Protein AF-A0A346LZN2-F1 (afdb_monomer)

Sequence (200 aa):
MYENSIENNNLKVGYEASIGRVIEGVKQINQEANKIQELLDKINDNSLTPIIKELAKQDLDRSIENLKIAQSKVTEVVTETSNQLSSEVSNIIESNIFSFLNDFYINYKDFLTTLTIEQHACLFNFFGYLIIFFAINSVIIIYYGDLLIKYFNLEIKYPKLGKIIQLRRKILNYHLILNFIIIYLIIIIFISINIYIFFN

pLDDT: mean 85.69, std 8.56, range [42.19, 95.38]

Organism: NCBI:txid264141

Solvent-accessible surface area (backbone atoms only — not comparable to full-atom values): 10643 Å² total; per-residue (Å²): 117,69,64,65,56,52,54,53,49,53,50,52,55,52,49,54,51,50,51,52,54,42,54,52,27,53,51,53,34,53,52,34,52,52,50,42,50,56,37,52,57,56,58,67,43,84,88,60,56,72,70,58,41,53,54,41,49,56,54,38,55,52,35,53,52,51,34,54,55,31,49,49,53,34,53,48,55,52,50,52,54,50,51,51,52,53,52,50,53,49,50,55,57,58,58,52,55,53,45,50,52,49,50,49,49,51,54,51,51,53,54,57,71,70,49,52,74,67,52,50,51,51,52,51,52,52,53,53,50,52,51,44,51,52,40,51,52,51,47,49,51,54,54,53,51,54,49,51,42,60,75,67,40,42,49,76,78,35,60,81,54,24,59,55,51,54,54,49,50,57,53,49,53,54,50,46,54,51,40,52,54,50,45,53,52,50,52,54,50,50,53,52,51,54,52,52,61,74,79,104

Nearest PDB structures (foldseek):
  3q84-assembly1_A  TM=6.474E-01  e=1.567E+00  Homo sapiens
  3q84-assembly3_M  TM=3.367E-01  e=6.715E+00  Homo sapiens
  3qe6-assembly1_B  TM=2.917E-01  e=9.394E+00  Mus musculus

Foldseek 3Di:
DVVVVVVVVVLVVLVVVLVVQLVVLVVQLVVLVVLLVVLVVVLPDPVDDPVVNVVSVVVNVVSVVSNVVSVVSNVVSVVVNVVVVVVVVVCCVVPPPVVVVVVVVVVVVVVVVPDDLVRVLVVLVVVLVVLLVVLVVLLVCLVVVVVVCVVVVVCVVPVVVVVVVVVVNVVSVVSNVVSVVSNVVSVVVNVVSVVVVVVD

Mean predicted aligned error: 13.58 Å

Structure (mmCIF, N/CA/C/O backbone):
data_AF-A0A346LZN2-F1
#
_entry.id   AF-A0A346LZN2-F1
#
loop_
_atom_site.group_PDB
_atom_site.id
_atom_site.type_symbol
_atom_site.label_atom_id
_atom_site.label_alt_id
_atom_site.label_comp_id
_atom_site.label_asym_id
_atom_site.label_entity_id
_atom_site.label_seq_id
_atom_site.pdbx_PDB_ins_code
_atom_site.Cartn_x
_atom_site.Cartn_y
_atom_site.Cartn_z
_atom_site.occupancy
_atom_site.B_iso_or_equiv
_atom_site.auth_seq_id
_atom_site.auth_comp_id
_atom_site.auth_asym_id
_atom_site.auth_atom_id
_atom_site.pdbx_PDB_model_num
ATOM 1 N N . MET A 1 1 ? -4.406 -21.637 4.033 1.00 50.59 1 MET A N 1
ATOM 2 C CA . MET A 1 1 ? -5.765 -21.061 3.849 1.00 50.59 1 MET A CA 1
ATOM 3 C C . MET A 1 1 ? -6.791 -21.651 4.824 1.00 50.59 1 MET A C 1
ATOM 5 O O . MET A 1 1 ? -7.543 -20.878 5.396 1.00 50.59 1 MET A O 1
ATOM 9 N N . TYR A 1 2 ? -6.804 -22.972 5.067 1.00 42.19 2 TYR A N 1
ATOM 10 C CA . TYR A 1 2 ? -7.688 -23.599 6.069 1.00 42.19 2 TYR A CA 1
ATOM 11 C C . TYR A 1 2 ? -7.326 -23.254 7.533 1.00 42.19 2 TYR A C 1
ATOM 13 O O . TYR A 1 2 ? -8.234 -22.988 8.314 1.00 42.19 2 TYR A O 1
ATOM 21 N N . GLU A 1 3 ? -6.041 -23.158 7.900 1.00 48.16 3 GLU A N 1
ATOM 22 C CA . GLU A 1 3 ? -5.615 -22.771 9.267 1.00 48.16 3 GLU A CA 1
ATOM 23 C C . GLU A 1 3 ? -6.093 -21.371 9.674 1.00 48.16 3 GLU A C 1
ATOM 25 O O . GLU A 1 3 ? -6.769 -21.240 10.691 1.00 48.16 3 GLU A O 1
ATOM 30 N N . ASN A 1 4 ? -5.908 -20.358 8.817 1.00 55.97 4 ASN A N 1
ATOM 31 C CA . ASN A 1 4 ? -6.407 -18.998 9.075 1.00 55.97 4 ASN A CA 1
ATOM 32 C C . ASN A 1 4 ? -7.935 -18.935 9.267 1.00 55.97 4 ASN A C 1
ATOM 34 O O . ASN A 1 4 ? -8.441 -18.002 9.886 1.00 55.97 4 ASN A O 1
ATOM 38 N N . SER A 1 5 ? -8.698 -19.892 8.725 1.00 57.34 5 SER A N 1
ATOM 39 C CA . SER A 1 5 ? -10.157 -19.938 8.910 1.00 57.34 5 SER A CA 1
ATOM 40 C C . SER A 1 5 ? -10.569 -20.531 10.263 1.00 57.34 5 SER A C 1
ATOM 42 O O . SER A 1 5 ? -11.583 -20.127 10.830 1.00 57.34 5 SER A O 1
ATOM 44 N N . ILE A 1 6 ? -9.770 -21.455 10.801 1.00 59.75 6 ILE A N 1
ATOM 45 C CA . ILE A 1 6 ? -9.990 -22.073 12.114 1.00 59.75 6 ILE A CA 1
ATOM 46 C C . ILE A 1 6 ? -9.572 -21.094 13.217 1.00 59.75 6 ILE A C 1
ATOM 48 O O . ILE A 1 6 ? -10.306 -20.905 14.185 1.00 59.75 6 ILE A O 1
ATOM 52 N N . GLU A 1 7 ? -8.446 -20.409 13.030 1.00 60.97 7 GLU A N 1
ATOM 53 C CA . GLU A 1 7 ? -7.915 -19.425 13.975 1.00 60.97 7 GLU A CA 1
ATOM 54 C C . GLU A 1 7 ? -8.848 -18.209 14.121 1.00 60.97 7 GLU A C 1
ATOM 56 O O . GLU A 1 7 ? -9.205 -17.832 15.236 1.00 60.97 7 GLU A O 1
ATOM 61 N N . ASN A 1 8 ? -9.388 -17.695 13.008 1.00 64.94 8 ASN A N 1
ATOM 62 C CA . ASN A 1 8 ? -10.396 -16.626 13.026 1.00 64.94 8 ASN A CA 1
ATOM 63 C C . ASN A 1 8 ? -11.715 -17.033 13.710 1.00 64.94 8 ASN A C 1
ATOM 65 O O . ASN A 1 8 ? -12.375 -16.198 14.332 1.00 64.94 8 ASN A O 1
ATOM 69 N N . ASN A 1 9 ? -12.120 -18.303 13.608 1.00 70.94 9 ASN A N 1
ATOM 70 C CA . ASN A 1 9 ? -13.328 -18.790 14.276 1.00 70.94 9 ASN A CA 1
ATOM 71 C C . ASN A 1 9 ? -13.137 -18.907 15.792 1.00 70.94 9 ASN A C 1
ATOM 73 O O . ASN A 1 9 ? -14.022 -18.499 16.543 1.00 70.94 9 ASN A O 1
ATOM 77 N N . ASN A 1 10 ? -11.987 -19.402 16.251 1.00 71.25 10 ASN A N 1
ATOM 78 C CA . ASN A 1 10 ? -11.676 -19.477 17.682 1.00 71.25 10 ASN A CA 1
ATOM 79 C C . ASN A 1 10 ? -11.609 -18.084 18.320 1.00 71.25 10 ASN A C 1
ATOM 81 O O . ASN A 1 10 ? -12.134 -17.869 19.412 1.00 71.25 10 ASN A O 1
ATOM 85 N N . LEU A 1 11 ? -11.051 -17.126 17.584 1.00 69.56 11 LEU A N 1
ATOM 86 C CA . LEU A 1 11 ? -11.005 -15.720 17.953 1.00 69.56 11 LEU A CA 1
ATOM 87 C C . LEU A 1 11 ? -12.385 -15.112 18.170 1.00 69.56 11 LEU A C 1
ATOM 89 O O . LEU A 1 11 ? -12.676 -14.522 19.212 1.00 69.56 11 LEU A O 1
ATOM 93 N N . LYS A 1 12 ? -13.271 -15.310 17.195 1.00 78.19 12 LYS A N 1
ATOM 94 C CA . LYS A 1 12 ? -14.650 -14.837 17.271 1.00 78.19 12 LYS A CA 1
ATOM 95 C C . LYS A 1 12 ? -15.378 -15.398 18.497 1.00 78.19 12 LYS A C 1
ATOM 97 O O . LYS A 1 12 ? -16.036 -14.643 19.209 1.00 78.19 12 LYS A O 1
ATOM 102 N N . VAL A 1 13 ? -15.217 -16.694 18.772 1.00 78.38 13 VAL A N 1
ATOM 103 C CA . VAL A 1 13 ? -15.825 -17.358 19.937 1.00 78.38 13 VAL A CA 1
ATOM 104 C C . VAL A 1 13 ? -15.278 -16.790 21.254 1.00 78.38 13 VAL A C 1
ATOM 106 O O . VAL A 1 13 ? -16.052 -16.537 22.179 1.00 78.38 13 VAL A O 1
ATOM 109 N N . GLY A 1 14 ? -13.969 -16.526 21.337 1.00 80.12 14 GLY A N 1
ATOM 110 C CA . GLY A 1 14 ? -13.342 -15.889 22.500 1.00 80.12 14 GLY A CA 1
ATOM 111 C C . GLY A 1 14 ? -13.873 -14.477 22.771 1.00 80.12 14 GLY A C 1
ATOM 112 O O . GLY A 1 14 ? -14.230 -14.156 23.908 1.00 80.12 14 GLY A O 1
ATOM 113 N N . TYR A 1 15 ? -14.018 -13.653 21.727 1.00 80.94 15 TYR A N 1
ATOM 114 C CA . TYR A 1 15 ? -14.592 -12.309 21.857 1.00 80.94 15 TYR A CA 1
ATOM 115 C C . TYR A 1 15 ? -16.050 -12.324 22.289 1.00 80.94 15 TYR A C 1
ATOM 117 O O . TYR A 1 15 ? -16.428 -11.559 23.174 1.00 80.94 15 TYR A O 1
ATOM 125 N N . GLU A 1 16 ? -16.872 -13.187 21.696 1.00 83.25 16 GLU A N 1
ATOM 126 C CA . GLU A 1 16 ? -18.287 -13.301 22.057 1.00 83.25 16 GLU A CA 1
ATOM 127 C C . GLU A 1 16 ? -18.453 -13.707 23.531 1.00 83.25 16 GLU A C 1
ATOM 129 O O . GLU A 1 16 ? -19.275 -13.128 24.248 1.00 83.25 16 GLU A O 1
ATOM 134 N N . ALA A 1 17 ? -17.608 -14.619 24.024 1.00 85.25 17 ALA A N 1
ATOM 135 C CA . ALA A 1 17 ? -17.581 -14.999 25.434 1.00 85.25 17 ALA A CA 1
ATOM 136 C C . ALA A 1 17 ? -17.151 -13.835 26.349 1.00 85.25 17 ALA A C 1
ATOM 138 O O . ALA A 1 17 ? -17.785 -13.583 27.378 1.00 85.25 17 ALA A O 1
ATOM 139 N N . SER A 1 18 ? -16.106 -13.087 25.982 1.00 84.81 18 SER A N 1
ATOM 140 C CA . SER A 1 18 ? -15.654 -11.915 26.743 1.00 84.81 18 SER A CA 1
ATOM 141 C C . SER A 1 18 ? -16.683 -10.782 26.758 1.00 84.81 18 SER A C 1
ATOM 143 O O . SER A 1 18 ? -16.936 -10.211 27.819 1.00 84.81 18 SER A O 1
ATOM 145 N N . ILE A 1 19 ? -17.357 -10.513 25.637 1.00 85.00 19 ILE A N 1
ATOM 146 C CA . ILE A 1 19 ? -18.471 -9.555 25.561 1.00 85.00 19 ILE A CA 1
ATOM 147 C C . ILE A 1 19 ? -19.606 -9.983 26.496 1.00 85.00 19 ILE A C 1
ATOM 149 O O . ILE A 1 19 ? -20.126 -9.154 27.242 1.00 85.00 19 ILE A O 1
ATOM 153 N N . GLY A 1 20 ? -19.950 -11.275 26.521 1.00 87.62 20 GLY A N 1
ATOM 154 C CA . GLY A 1 20 ? -20.937 -11.816 27.458 1.00 87.62 20 GLY A CA 1
ATOM 155 C C . GLY A 1 20 ? -20.573 -11.546 28.923 1.00 87.62 20 GLY A C 1
ATOM 156 O O . GLY A 1 20 ? -21.417 -11.082 29.692 1.00 87.62 20 GLY A O 1
ATOM 157 N N . ARG A 1 21 ? -19.302 -11.750 29.297 1.00 87.56 21 ARG A N 1
ATOM 158 C CA . ARG A 1 21 ? 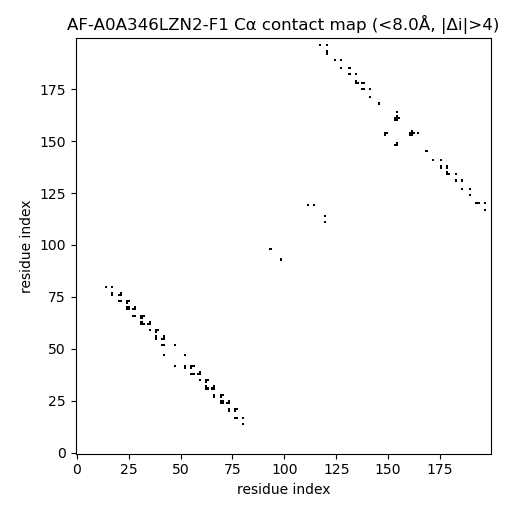-18.791 -11.464 30.651 1.00 87.56 21 ARG A CA 1
ATOM 159 C C . ARG A 1 21 ? -18.850 -9.973 31.000 1.00 87.56 21 ARG A C 1
ATOM 161 O O . ARG A 1 21 ? -19.246 -9.631 32.113 1.00 87.56 21 ARG A O 1
ATOM 168 N N . VAL A 1 22 ? -18.515 -9.086 30.058 1.00 87.44 22 VAL A N 1
ATOM 169 C CA . VAL A 1 22 ? -18.613 -7.627 30.252 1.00 87.44 22 VAL A CA 1
ATOM 170 C C . VAL A 1 22 ? -20.067 -7.192 30.430 1.00 87.44 22 VAL A C 1
ATOM 172 O O . VAL A 1 22 ? -20.366 -6.452 31.364 1.00 87.44 22 VAL A O 1
ATOM 175 N N . ILE A 1 23 ? -20.981 -7.676 29.583 1.00 89.19 23 ILE A N 1
ATOM 176 C CA . ILE A 1 23 ? -22.416 -7.370 29.686 1.00 89.19 23 ILE A CA 1
ATOM 177 C C . ILE A 1 23 ? -22.954 -7.785 31.056 1.00 89.19 23 ILE A C 1
ATOM 179 O O . ILE A 1 23 ? -23.688 -7.023 31.687 1.00 89.19 23 ILE A O 1
ATOM 183 N N . GLU A 1 24 ? -22.582 -8.970 31.534 1.00 90.00 24 GLU A N 1
ATOM 184 C CA . GLU A 1 24 ? -23.032 -9.462 32.833 1.00 90.00 24 GLU A CA 1
ATOM 185 C C . GLU A 1 24 ? -22.457 -8.640 33.995 1.00 90.00 24 GLU A C 1
ATOM 187 O O . GLU A 1 24 ? -23.190 -8.264 34.910 1.00 90.00 24 GLU A O 1
ATOM 192 N N . GLY A 1 25 ? -21.179 -8.261 33.929 1.00 85.44 25 GLY A N 1
ATOM 193 C CA . GLY A 1 25 ? -20.577 -7.370 34.920 1.00 85.44 25 GLY A CA 1
ATOM 194 C C . GLY A 1 25 ? -21.219 -5.977 34.943 1.00 85.44 25 GLY A C 1
ATOM 195 O O . GLY A 1 25 ? -21.502 -5.447 36.015 1.00 85.44 25 GLY A O 1
ATOM 196 N N . VAL A 1 26 ? -21.549 -5.404 33.779 1.00 86.62 26 VAL A N 1
ATOM 197 C CA . VAL A 1 26 ? -22.267 -4.118 33.683 1.00 86.62 26 VAL A CA 1
ATOM 198 C C . VAL A 1 26 ? -23.675 -4.215 34.278 1.00 86.62 26 VAL A C 1
ATOM 200 O O . VAL A 1 26 ? -24.114 -3.292 34.966 1.00 86.62 26 VAL A O 1
ATOM 203 N N . LYS A 1 27 ? -24.385 -5.334 34.081 1.00 91.75 27 LYS A N 1
ATOM 204 C CA . LYS A 1 27 ? -25.680 -5.562 34.744 1.00 91.75 27 LYS A CA 1
ATOM 205 C C . LYS A 1 27 ? -25.543 -5.583 36.266 1.00 91.75 27 LYS A C 1
ATOM 207 O O . LYS A 1 27 ? -26.361 -4.959 36.936 1.00 91.75 27 LYS A O 1
ATOM 212 N N . GLN A 1 28 ? -24.521 -6.252 36.801 1.00 89.50 28 GLN A N 1
ATOM 213 C CA . GLN A 1 28 ? -24.261 -6.287 38.246 1.00 89.50 28 GLN A CA 1
ATOM 214 C C . GLN A 1 28 ? -23.950 -4.890 38.800 1.00 89.50 28 GLN A C 1
ATOM 216 O O . GLN A 1 28 ? -24.511 -4.506 39.823 1.00 89.50 28 GLN A O 1
ATOM 221 N N . ILE A 1 29 ? -23.139 -4.094 38.092 1.00 89.50 29 ILE A N 1
ATOM 222 C CA . ILE A 1 29 ? -22.866 -2.693 38.459 1.00 89.50 29 ILE A CA 1
ATOM 223 C C . ILE A 1 29 ? -24.166 -1.885 38.520 1.00 89.50 29 ILE A C 1
ATOM 225 O O . ILE A 1 29 ? -24.411 -1.195 39.507 1.00 89.50 29 ILE A O 1
ATOM 229 N N . ASN A 1 30 ? -25.023 -1.998 37.501 1.00 89.88 30 ASN A N 1
ATOM 230 C CA . ASN A 1 30 ? -26.301 -1.282 37.468 1.00 89.88 30 ASN A CA 1
ATOM 231 C C . ASN A 1 30 ? -27.239 -1.708 38.609 1.00 89.88 30 ASN A C 1
ATOM 233 O O . ASN A 1 30 ? -27.924 -0.868 39.188 1.00 89.88 30 ASN A O 1
ATOM 237 N N . GLN A 1 31 ? -27.269 -2.996 38.958 1.00 91.69 31 GLN A N 1
ATOM 238 C CA . GLN A 1 31 ? -28.069 -3.493 40.080 1.00 91.69 31 GLN A CA 1
ATOM 239 C C . GLN A 1 31 ? -27.596 -2.924 41.422 1.00 91.69 31 GLN A C 1
ATOM 241 O O . GLN A 1 31 ? -28.422 -2.460 42.206 1.00 91.69 31 GLN A O 1
ATOM 246 N N . GLU A 1 32 ? -26.288 -2.929 41.688 1.00 86.06 32 GLU A N 1
ATOM 247 C CA . GLU A 1 32 ? -25.743 -2.374 42.933 1.00 86.06 32 GLU A CA 1
ATOM 248 C C . GLU A 1 32 ? -25.890 -0.844 42.987 1.00 86.06 32 GLU A C 1
ATOM 250 O O . GLU A 1 32 ? -26.223 -0.303 44.039 1.00 86.06 32 GLU A O 1
ATOM 255 N N . ALA A 1 33 ? -25.746 -0.144 41.857 1.00 86.75 33 ALA A N 1
ATOM 256 C CA . ALA A 1 33 ? -25.987 1.298 41.776 1.00 86.75 33 ALA A CA 1
ATOM 257 C C . ALA A 1 33 ? -27.443 1.666 42.120 1.00 86.75 33 ALA A C 1
ATOM 259 O O . ALA A 1 33 ? -27.679 2.609 42.875 1.00 86.75 33 ALA A O 1
ATOM 260 N N . ASN A 1 34 ? -28.416 0.887 41.635 1.00 90.88 34 ASN A N 1
ATOM 261 C CA . ASN A 1 34 ? -29.826 1.090 41.973 1.00 90.88 34 ASN A CA 1
ATOM 262 C C . ASN A 1 34 ? -30.095 0.852 43.469 1.00 90.88 34 ASN A C 1
ATOM 264 O O . ASN A 1 34 ? -30.778 1.656 44.098 1.00 90.88 34 ASN A O 1
ATOM 268 N N . LYS A 1 35 ? -29.507 -0.196 44.068 1.00 90.50 35 LYS A N 1
ATOM 269 C CA . LYS A 1 35 ? -29.614 -0.444 45.520 1.00 90.50 35 LYS A CA 1
ATOM 270 C C . LYS A 1 35 ? -29.022 0.697 46.345 1.00 90.50 35 LYS A C 1
ATOM 272 O O . LYS A 1 35 ? -29.614 1.100 47.341 1.00 90.50 35 LYS A O 1
ATOM 277 N N . ILE A 1 36 ? -27.871 1.229 45.931 1.00 86.38 36 ILE A N 1
ATOM 278 C CA . ILE A 1 36 ? -27.240 2.390 46.572 1.00 86.38 36 ILE A CA 1
ATOM 279 C C . ILE A 1 36 ? -28.188 3.592 46.548 1.00 86.38 36 ILE A C 1
ATOM 281 O O . ILE A 1 36 ? -28.363 4.238 47.579 1.00 86.38 36 ILE A O 1
ATOM 285 N N . GLN A 1 37 ? -28.835 3.862 45.410 1.00 88.19 37 GLN A N 1
ATOM 286 C CA . GLN A 1 37 ? -29.799 4.956 45.298 1.00 88.19 37 GLN A CA 1
ATOM 287 C C . GLN A 1 37 ? -30.985 4.768 46.256 1.00 88.19 37 GLN A C 1
ATOM 289 O O . GLN A 1 37 ? -31.302 5.678 47.017 1.00 88.19 37 GLN A O 1
ATOM 294 N N . GLU A 1 38 ? -31.574 3.569 46.302 1.00 89.81 38 GLU A N 1
ATOM 295 C CA . GLU A 1 38 ? -32.674 3.257 47.227 1.00 89.81 38 GLU A CA 1
ATOM 296 C C . GLU A 1 38 ? -32.275 3.416 48.705 1.00 89.81 38 GLU A C 1
ATOM 298 O O . GLU A 1 38 ? -33.079 3.853 49.533 1.00 89.81 38 GLU A O 1
ATOM 303 N N . LEU A 1 39 ? -31.040 3.050 49.065 1.00 85.50 39 LEU A N 1
ATOM 304 C CA . LEU A 1 39 ? -30.525 3.193 50.429 1.00 85.50 39 LEU A CA 1
ATOM 305 C C . LEU A 1 39 ? -30.257 4.658 50.790 1.00 85.50 39 LEU A C 1
ATOM 307 O O . LEU A 1 39 ? -30.564 5.071 51.909 1.00 85.50 39 LEU A O 1
ATOM 311 N N . LEU A 1 40 ? -29.742 5.457 49.853 1.00 85.94 40 LEU A N 1
ATOM 312 C CA . LEU A 1 40 ? -29.560 6.899 50.037 1.00 85.94 40 LEU A CA 1
ATOM 313 C C . LEU A 1 40 ? -30.899 7.615 50.245 1.00 85.94 40 LEU A C 1
ATOM 315 O O . LEU A 1 40 ? -31.011 8.450 51.146 1.00 85.94 40 LEU A O 1
ATOM 319 N N . ASP A 1 41 ? -31.920 7.249 49.469 1.00 87.88 41 ASP A N 1
ATOM 320 C CA . ASP A 1 41 ? -33.267 7.805 49.602 1.00 87.88 41 ASP A CA 1
ATOM 321 C C . ASP A 1 41 ? -33.863 7.481 50.983 1.00 87.88 41 ASP A C 1
ATOM 323 O O . ASP A 1 41 ? -34.427 8.360 51.638 1.00 87.88 41 ASP A O 1
ATOM 327 N N . LYS A 1 42 ? -33.650 6.256 51.489 1.00 84.56 42 LYS A N 1
ATOM 328 C CA . LYS A 1 42 ? -34.047 5.861 52.854 1.00 84.56 42 LYS A CA 1
ATOM 329 C C . LYS A 1 42 ? -33.295 6.642 53.931 1.00 84.56 42 LYS A C 1
ATOM 331 O O . LYS A 1 42 ? -33.906 7.085 54.893 1.00 84.56 42 LYS A O 1
ATOM 336 N N . ILE A 1 43 ? -31.985 6.845 53.804 1.00 83.75 43 ILE A N 1
ATOM 337 C CA . ILE A 1 43 ? -31.193 7.579 54.812 1.00 83.75 43 ILE A CA 1
ATOM 338 C C . ILE A 1 43 ? -31.648 9.046 54.929 1.00 83.75 43 ILE A C 1
ATOM 340 O O . ILE A 1 43 ? -31.686 9.609 56.035 1.00 83.75 43 ILE A O 1
ATOM 344 N N . ASN A 1 44 ? -32.023 9.651 53.800 1.00 84.88 44 ASN A N 1
ATOM 345 C CA . ASN A 1 44 ? -32.485 11.035 53.721 1.00 84.88 44 ASN A CA 1
ATOM 346 C C . ASN A 1 44 ? -33.922 11.246 54.225 1.00 84.88 44 ASN A C 1
ATOM 348 O O . ASN A 1 44 ? -34.320 12.391 54.445 1.00 84.88 44 ASN A O 1
ATOM 352 N N . ASP A 1 45 ? -34.691 10.183 54.469 1.00 85.44 45 ASP A N 1
ATOM 353 C CA . ASP A 1 45 ? -36.021 10.296 55.063 1.00 85.44 45 ASP A CA 1
ATOM 354 C C . ASP A 1 45 ? -35.918 10.728 56.540 1.00 85.44 45 ASP A C 1
ATOM 356 O O . ASP A 1 45 ? -35.344 10.051 57.401 1.00 85.44 45 ASP A O 1
ATOM 360 N N . ASN A 1 46 ? -36.456 11.908 56.851 1.00 73.94 46 ASN A N 1
ATOM 361 C CA . ASN A 1 46 ? -36.430 12.499 58.191 1.00 73.94 46 ASN A CA 1
ATOM 362 C C . ASN A 1 46 ? -37.417 11.843 59.170 1.00 73.94 46 ASN A C 1
ATOM 364 O O . ASN A 1 46 ? -37.367 12.147 60.360 1.00 73.94 46 ASN A O 1
ATOM 368 N N . SER A 1 47 ? -38.288 10.948 58.696 1.00 71.31 47 SER A N 1
ATOM 369 C CA . SER A 1 47 ? -39.256 10.223 59.526 1.00 71.31 47 SER A CA 1
ATOM 370 C C . SER A 1 47 ? -38.678 8.980 60.221 1.00 71.31 47 SER A C 1
ATOM 372 O O . SER A 1 47 ? -39.310 8.426 61.123 1.00 71.31 47 SER A O 1
ATOM 374 N N . LEU A 1 48 ? -37.470 8.545 59.844 1.00 76.56 48 LEU A N 1
ATOM 375 C CA . LEU A 1 48 ? -36.844 7.329 60.366 1.00 76.56 48 LEU A CA 1
ATOM 376 C C . LEU A 1 48 ? -36.065 7.555 61.666 1.00 76.56 48 LEU A C 1
ATOM 378 O O . LEU A 1 48 ? -35.385 8.566 61.853 1.00 76.56 48 LEU A O 1
ATOM 382 N N . THR A 1 49 ? -36.106 6.552 62.546 1.00 82.06 49 THR A N 1
ATOM 383 C CA . THR A 1 49 ? -35.340 6.549 63.795 1.00 82.06 49 THR A CA 1
ATOM 384 C C . THR A 1 49 ? -33.831 6.424 63.538 1.00 82.06 49 THR A C 1
ATOM 386 O O . THR A 1 49 ? -33.416 5.796 62.560 1.00 82.06 49 THR A O 1
ATOM 389 N N . PRO A 1 50 ? -32.981 6.955 64.441 1.00 81.88 50 PRO A N 1
ATOM 390 C CA . PRO A 1 50 ? -31.521 6.909 64.300 1.00 81.88 50 PRO A CA 1
ATOM 391 C C . PRO A 1 50 ? -30.971 5.494 64.078 1.00 81.88 50 PRO A C 1
ATOM 393 O O . PRO A 1 50 ? -30.082 5.297 63.260 1.00 81.88 50 PRO A O 1
ATOM 396 N N . ILE A 1 51 ? -31.566 4.497 64.743 1.00 80.69 51 ILE A N 1
ATOM 397 C CA . ILE A 1 51 ? -31.186 3.080 64.635 1.00 80.69 51 ILE A CA 1
ATOM 398 C C . ILE A 1 51 ? -31.382 2.552 63.204 1.00 80.69 51 ILE A C 1
ATOM 400 O O . ILE A 1 51 ? -30.540 1.817 62.694 1.00 80.69 51 ILE A O 1
ATOM 404 N N . ILE A 1 52 ? -32.471 2.939 62.531 1.00 82.12 52 ILE A N 1
ATOM 405 C CA . ILE A 1 52 ? -32.749 2.507 61.153 1.00 82.12 52 ILE A CA 1
ATOM 406 C C . ILE A 1 52 ? -31.783 3.186 60.174 1.00 82.12 52 ILE A C 1
ATOM 408 O O . ILE A 1 52 ? -31.332 2.555 59.220 1.00 82.12 52 ILE A O 1
ATOM 412 N N . LYS A 1 53 ? -31.414 4.447 60.434 1.00 81.50 53 LYS A N 1
ATOM 413 C CA . LYS A 1 53 ? -30.411 5.163 59.632 1.00 81.50 53 LYS A CA 1
ATOM 414 C C . LYS A 1 53 ? -29.017 4.542 59.759 1.00 81.50 53 LYS A C 1
ATOM 416 O O . LYS A 1 53 ? -28.313 4.451 58.759 1.00 81.50 53 LYS A O 1
ATOM 421 N N . GLU A 1 54 ? -28.643 4.081 60.952 1.00 85.81 54 GLU A N 1
ATOM 422 C CA . GLU A 1 54 ? -27.376 3.376 61.200 1.00 85.81 54 GLU A CA 1
ATOM 423 C C . GLU A 1 54 ? -27.294 2.063 60.398 1.00 85.81 54 GLU A C 1
ATOM 425 O O . GLU A 1 54 ? -26.316 1.825 59.691 1.00 85.81 54 GLU A O 1
ATOM 430 N N . LEU A 1 55 ? -28.357 1.248 60.437 1.00 85.38 55 LEU A N 1
ATOM 431 C CA . LEU A 1 55 ? -28.444 -0.008 59.679 1.00 85.38 55 LEU A CA 1
ATOM 432 C C . LEU A 1 55 ? -28.405 0.228 58.162 1.00 85.38 55 LEU A C 1
ATOM 434 O O . LEU A 1 55 ? -27.658 -0.441 57.452 1.00 85.38 55 LEU A O 1
ATOM 438 N N . ALA A 1 56 ? -29.144 1.225 57.664 1.00 83.69 56 ALA A N 1
ATOM 439 C CA . ALA A 1 56 ? -29.132 1.584 56.245 1.00 83.69 56 ALA A CA 1
ATOM 440 C C . ALA A 1 56 ? -27.745 2.051 55.768 1.00 83.69 56 ALA A C 1
ATOM 442 O O . ALA A 1 56 ? -27.359 1.789 54.630 1.00 83.69 56 ALA A O 1
ATOM 443 N N . LYS A 1 57 ? -26.975 2.710 56.641 1.00 86.69 57 LYS A N 1
ATOM 444 C CA . LYS A 1 57 ? -25.602 3.134 56.351 1.00 86.69 57 LYS A CA 1
ATOM 445 C C . LYS A 1 57 ? -24.643 1.943 56.249 1.00 86.69 57 LYS A C 1
ATOM 447 O O . LYS A 1 57 ? -23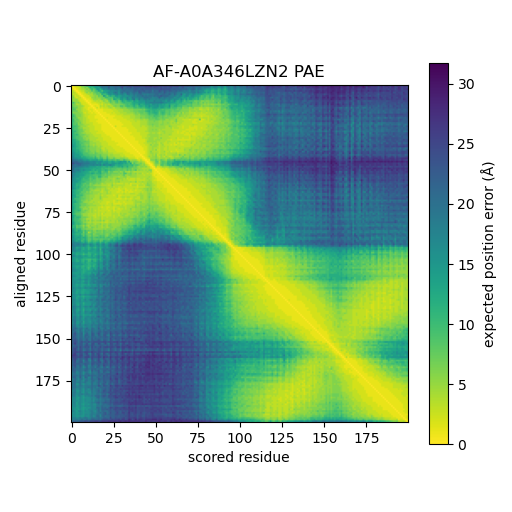.814 1.912 55.347 1.00 86.69 57 LYS A O 1
ATOM 452 N N . GLN A 1 58 ? -24.800 0.938 57.109 1.00 90.12 58 GLN A N 1
ATOM 453 C CA . GLN A 1 58 ? -24.019 -0.300 57.031 1.00 90.12 58 GLN A CA 1
ATOM 454 C C . GLN A 1 58 ? -24.300 -1.083 55.733 1.00 90.12 58 GLN A C 1
ATOM 456 O O . GLN A 1 58 ? -23.373 -1.578 55.089 1.00 90.12 58 GLN A O 1
ATOM 461 N N . ASP A 1 59 ? -25.566 -1.161 55.314 1.00 87.88 59 ASP A N 1
ATOM 462 C CA . ASP A 1 59 ? -25.950 -1.791 54.042 1.00 87.88 59 ASP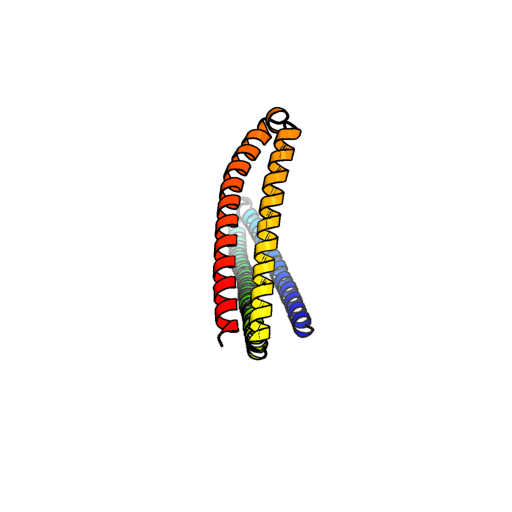 A CA 1
ATOM 463 C C . ASP A 1 59 ? -25.456 -0.997 52.819 1.00 87.88 59 ASP A C 1
ATOM 465 O O . ASP A 1 59 ? -25.103 -1.584 51.787 1.00 87.88 59 ASP A O 1
ATOM 469 N N . LEU A 1 60 ? -25.386 0.333 52.935 1.00 87.56 60 LEU A N 1
ATOM 470 C CA . LEU A 1 60 ? -24.825 1.213 51.911 1.00 87.56 60 LEU A CA 1
ATOM 471 C C . LEU A 1 60 ? -23.329 0.943 51.718 1.00 87.56 60 LEU A C 1
ATOM 473 O O . LEU A 1 60 ? -22.895 0.742 50.583 1.00 87.56 60 LEU A O 1
ATOM 477 N N . ASP A 1 61 ? -22.560 0.871 52.806 1.00 90.88 61 ASP A N 1
ATOM 478 C CA . ASP A 1 61 ? -21.124 0.576 52.754 1.00 90.88 61 ASP A CA 1
ATOM 479 C C . ASP A 1 61 ? -20.859 -0.780 52.083 1.00 90.88 61 ASP A C 1
ATOM 481 O O . ASP A 1 61 ? -20.002 -0.896 51.202 1.00 90.88 61 ASP A O 1
ATOM 485 N N . ARG A 1 62 ? -21.672 -1.792 52.412 1.00 91.31 62 ARG A N 1
ATOM 486 C CA . ARG A 1 62 ? -21.596 -3.117 51.786 1.00 91.31 62 ARG A CA 1
ATOM 487 C C . ARG A 1 62 ? -21.906 -3.079 50.286 1.00 91.31 62 ARG A C 1
ATOM 489 O O . ARG A 1 62 ? -21.228 -3.741 49.502 1.00 91.31 62 ARG A O 1
ATOM 496 N N . SER A 1 63 ? -22.909 -2.305 49.876 1.00 88.50 63 SER A N 1
ATOM 497 C CA . SER A 1 63 ? -23.283 -2.161 48.460 1.00 88.50 63 SER A CA 1
ATOM 498 C C . SER A 1 63 ? -22.207 -1.411 47.662 1.00 88.50 63 SER A C 1
ATOM 500 O O . SER A 1 63 ? -21.897 -1.779 46.530 1.00 88.50 63 SER A O 1
ATOM 502 N N . ILE A 1 64 ? -21.564 -0.405 48.268 1.00 88.25 64 ILE A N 1
ATOM 503 C CA . ILE A 1 64 ? -20.416 0.303 47.680 1.00 88.25 64 ILE A CA 1
ATOM 504 C C . ILE A 1 64 ? -19.231 -0.651 47.482 1.00 88.25 64 ILE A C 1
ATOM 506 O O . ILE A 1 64 ? -18.560 -0.600 46.448 1.00 88.25 64 ILE A O 1
ATOM 510 N N . GLU A 1 65 ? -18.963 -1.531 48.446 1.00 93.12 65 GLU A N 1
ATOM 511 C CA . GLU A 1 65 ? -17.899 -2.529 48.326 1.00 93.12 65 GLU A CA 1
ATOM 512 C C . GLU A 1 65 ? -18.190 -3.555 47.221 1.00 93.12 65 GLU A C 1
ATOM 514 O O . GLU A 1 65 ? -17.327 -3.815 46.378 1.00 93.12 65 GLU A O 1
ATOM 519 N N . ASN A 1 66 ? -19.428 -4.050 47.130 1.00 90.44 66 ASN A N 1
ATOM 520 C CA . ASN A 1 66 ? -19.854 -4.926 46.034 1.00 90.44 66 ASN A CA 1
ATOM 521 C C . ASN A 1 66 ? -19.706 -4.256 44.660 1.00 90.44 66 ASN A C 1
ATOM 523 O O . ASN A 1 66 ? -19.250 -4.896 43.709 1.00 90.44 66 ASN A O 1
ATOM 527 N N . LEU A 1 67 ? -20.042 -2.966 44.551 1.00 89.06 67 LEU A N 1
ATOM 528 C CA . LEU A 1 67 ? -19.897 -2.206 43.309 1.00 89.06 67 LEU A CA 1
ATOM 529 C C . LEU A 1 67 ? -18.428 -2.092 42.886 1.00 89.06 67 LEU A C 1
ATOM 531 O O . LEU A 1 67 ? -18.116 -2.292 41.712 1.00 89.06 67 LEU A O 1
ATOM 535 N N . LYS A 1 68 ? -17.510 -1.850 43.832 1.00 91.69 68 LYS A N 1
ATOM 536 C CA . LYS A 1 68 ? -16.063 -1.843 43.554 1.00 91.69 68 LYS A CA 1
ATOM 537 C C . LYS A 1 68 ? -15.574 -3.198 43.040 1.00 91.69 68 LYS A C 1
ATOM 539 O O . LYS A 1 68 ? -14.788 -3.239 42.097 1.00 91.69 68 LYS A O 1
ATOM 544 N N . ILE A 1 69 ? -16.061 -4.298 43.619 1.00 92.50 69 ILE A N 1
ATOM 545 C CA . ILE A 1 69 ? -15.724 -5.662 43.180 1.00 92.50 69 ILE A CA 1
ATOM 546 C C . ILE A 1 69 ? -16.279 -5.946 41.776 1.00 92.50 69 ILE A C 1
ATOM 548 O O . ILE A 1 69 ? -15.605 -6.560 40.950 1.00 92.50 69 ILE A O 1
ATOM 552 N N . ALA A 1 70 ? -17.502 -5.511 41.473 1.00 86.81 70 ALA A N 1
ATOM 553 C CA . ALA A 1 70 ? -18.077 -5.672 40.138 1.00 86.81 70 ALA A CA 1
ATOM 554 C C . ALA A 1 70 ? -17.305 -4.846 39.091 1.00 86.81 70 ALA A C 1
ATOM 556 O O . ALA A 1 70 ? -17.004 -5.337 38.002 1.00 86.81 70 ALA A O 1
ATOM 557 N N . GLN A 1 71 ? -16.915 -3.618 39.444 1.00 88.38 71 GLN A N 1
ATOM 558 C CA . GLN A 1 71 ? -16.113 -2.744 38.591 1.00 88.38 71 GLN A CA 1
ATOM 559 C C . GLN A 1 71 ? -14.717 -3.320 38.315 1.00 88.38 71 GLN A C 1
ATOM 561 O O . GLN A 1 71 ? -14.254 -3.267 37.171 1.00 88.38 71 GLN A O 1
ATOM 566 N N . SER A 1 72 ? -14.048 -3.891 39.322 1.00 92.00 72 SER A N 1
ATOM 567 C CA . SER A 1 72 ? -12.723 -4.495 39.134 1.00 92.00 72 SER A CA 1
ATOM 568 C C . SER A 1 72 ? -12.774 -5.693 38.187 1.00 92.00 72 SER A C 1
ATOM 570 O O . SER A 1 72 ? -11.962 -5.758 37.269 1.00 92.00 72 SER A O 1
ATOM 572 N N . LYS A 1 73 ? -13.784 -6.563 38.319 1.00 90.69 73 LYS A N 1
ATOM 573 C CA . LYS A 1 73 ? -14.006 -7.699 37.407 1.00 90.69 73 LYS A CA 1
ATOM 574 C C . LYS A 1 73 ? -14.237 -7.258 35.962 1.00 90.69 73 LYS A C 1
ATOM 576 O O . LYS A 1 73 ? -13.665 -7.838 35.046 1.00 90.69 73 LYS A O 1
ATOM 581 N N . VAL A 1 74 ? -15.055 -6.225 35.737 1.00 89.75 74 VAL A N 1
ATOM 582 C CA . VAL A 1 74 ? -15.268 -5.686 34.379 1.00 89.75 74 VAL A CA 1
ATOM 583 C C . VAL A 1 74 ? -13.964 -5.129 33.812 1.00 89.75 74 VAL A C 1
ATOM 585 O O . VAL A 1 74 ? -13.625 -5.408 32.665 1.00 89.75 74 VAL A O 1
ATOM 588 N N . THR A 1 75 ? -13.215 -4.379 34.620 1.00 91.12 75 THR A N 1
ATOM 589 C CA . THR A 1 75 ? -11.935 -3.787 34.204 1.00 91.12 75 THR A CA 1
ATOM 590 C C . THR A 1 75 ? -10.909 -4.864 33.851 1.00 91.12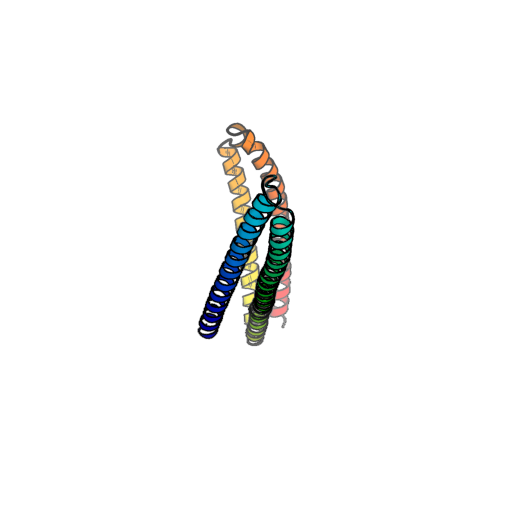 75 THR A C 1
ATOM 592 O O . THR A 1 75 ? -10.209 -4.736 32.848 1.00 91.12 75 THR A O 1
ATOM 595 N N . GLU A 1 76 ? -10.851 -5.946 34.627 1.00 92.94 76 GLU A N 1
ATOM 596 C CA . GLU A 1 76 ? -9.986 -7.100 34.375 1.00 92.94 76 GLU A CA 1
ATOM 597 C C . GLU A 1 76 ? -10.315 -7.769 33.034 1.00 92.94 76 GLU A C 1
ATOM 599 O O . GLU A 1 76 ? -9.434 -7.886 32.185 1.00 92.94 76 GLU A O 1
ATOM 604 N N . VAL A 1 77 ? -11.588 -8.102 32.788 1.00 89.69 77 VAL A N 1
ATOM 605 C CA . VAL A 1 77 ? -12.025 -8.738 31.530 1.00 89.69 77 VAL A CA 1
ATOM 606 C C . VAL A 1 77 ? -11.760 -7.837 30.320 1.00 89.69 77 VAL A C 1
ATOM 608 O O . VAL A 1 77 ? -11.321 -8.320 29.274 1.00 89.69 77 VAL A O 1
ATOM 611 N N . VAL A 1 78 ? -11.997 -6.525 30.441 1.00 89.44 78 VAL A N 1
ATOM 612 C CA . VAL A 1 78 ? -11.707 -5.557 29.367 1.00 89.44 78 VAL A CA 1
ATOM 613 C C . VAL A 1 78 ? -10.207 -5.491 29.083 1.00 89.44 78 VAL A C 1
ATOM 615 O O . VAL A 1 78 ? -9.806 -5.504 27.920 1.00 89.44 78 VAL A O 1
ATOM 618 N N . THR A 1 79 ? -9.378 -5.464 30.126 1.00 90.75 79 THR A N 1
ATOM 619 C CA . THR A 1 79 ? -7.917 -5.398 29.986 1.00 90.75 79 THR A CA 1
ATOM 620 C C . THR A 1 79 ? -7.363 -6.680 29.363 1.00 90.75 79 THR A C 1
ATOM 622 O O . THR A 1 79 ? -6.557 -6.611 28.437 1.00 90.75 79 THR A O 1
ATOM 625 N N . GLU A 1 80 ? -7.834 -7.849 29.804 1.00 89.56 80 GLU A N 1
ATOM 626 C CA . GLU A 1 80 ? -7.461 -9.151 29.239 1.00 89.56 80 GLU A CA 1
ATOM 627 C C . GLU A 1 80 ? -7.815 -9.229 27.747 1.00 89.56 80 GLU A C 1
ATOM 629 O O . GLU A 1 80 ? -6.957 -9.528 26.916 1.00 89.56 80 GLU A O 1
ATOM 634 N N . THR A 1 81 ? -9.051 -8.865 27.398 1.00 85.31 81 THR A N 1
ATOM 635 C CA . THR A 1 81 ? -9.544 -8.888 26.011 1.00 85.31 81 THR A CA 1
ATOM 636 C C . THR A 1 81 ? -8.779 -7.902 25.122 1.00 85.31 81 THR A C 1
ATOM 638 O O . THR A 1 81 ? -8.465 -8.210 23.972 1.00 85.31 81 THR A O 1
ATOM 641 N N . SER A 1 82 ? -8.443 -6.721 25.652 1.00 84.69 82 SER A N 1
ATOM 642 C CA . SER A 1 82 ? -7.644 -5.717 24.943 1.00 84.69 82 SER A CA 1
ATOM 643 C C . SER A 1 82 ? -6.218 -6.203 24.681 1.00 84.69 82 SER A C 1
ATOM 645 O O . SER A 1 82 ? -5.687 -5.991 23.593 1.00 84.69 82 SER A O 1
ATOM 647 N N . ASN A 1 83 ? -5.593 -6.861 25.659 1.00 87.69 83 ASN A N 1
ATOM 648 C CA . ASN A 1 83 ? -4.238 -7.389 25.515 1.00 87.69 83 ASN A CA 1
ATOM 649 C C . ASN A 1 83 ? -4.193 -8.556 24.520 1.00 87.69 83 ASN A C 1
ATOM 651 O O . ASN A 1 83 ? -3.285 -8.604 23.690 1.00 87.69 83 ASN A O 1
ATOM 655 N N . GLN A 1 84 ? -5.195 -9.442 24.548 1.00 84.94 84 GLN A N 1
ATOM 656 C CA . GLN A 1 84 ? -5.349 -10.518 23.563 1.00 84.94 84 GLN A CA 1
ATOM 657 C C . GLN A 1 84 ? -5.476 -9.945 22.144 1.00 84.94 84 GLN A C 1
ATOM 659 O O . GLN A 1 84 ? -4.639 -10.258 21.296 1.00 84.94 84 GLN A O 1
ATOM 664 N N . LEU A 1 85 ? -6.395 -8.987 21.936 1.00 81.62 85 LEU A N 1
ATOM 665 C CA . LEU A 1 85 ? -6.569 -8.303 20.646 1.00 81.62 85 LEU A CA 1
ATOM 666 C C . LEU A 1 85 ? -5.274 -7.652 20.160 1.00 81.62 85 LEU A C 1
ATOM 668 O O . LEU A 1 85 ? -4.900 -7.787 18.997 1.00 81.62 85 LEU A O 1
ATOM 672 N N . SER A 1 86 ? -4.577 -6.942 21.049 1.00 81.12 86 SER A N 1
ATOM 673 C CA . SER A 1 86 ? -3.333 -6.261 20.698 1.00 81.12 86 SER A CA 1
ATOM 674 C C . SER A 1 86 ? -2.252 -7.248 20.259 1.00 81.12 86 SER A C 1
ATOM 676 O O . SER A 1 86 ? -1.535 -6.976 19.297 1.00 81.12 86 SER A O 1
ATOM 678 N N . SER A 1 87 ? -2.125 -8.383 20.951 1.00 81.00 87 SER A N 1
ATOM 679 C CA . SER A 1 87 ? -1.120 -9.397 20.624 1.00 81.00 87 SER A CA 1
ATOM 680 C C . SER A 1 87 ? -1.396 -10.076 19.281 1.00 81.00 87 SER A C 1
ATOM 682 O O . SER A 1 87 ? -0.488 -10.235 18.468 1.00 81.00 87 SER A O 1
ATOM 684 N N . GLU A 1 88 ? -2.654 -10.390 18.983 1.00 77.94 88 GLU A N 1
ATOM 685 C CA . GLU A 1 88 ? -3.027 -11.065 17.739 1.00 77.94 88 GLU A CA 1
ATOM 686 C C . GLU A 1 88 ? -2.981 -10.128 16.535 1.00 77.94 88 GLU A C 1
ATOM 688 O O . GLU A 1 88 ? -2.498 -10.523 15.476 1.00 77.94 88 GLU A O 1
ATOM 693 N N . VAL A 1 89 ? -3.393 -8.865 16.691 1.00 76.19 89 VAL A N 1
ATOM 694 C CA . VAL A 1 89 ? -3.232 -7.850 15.639 1.00 76.19 89 VAL A CA 1
ATOM 695 C C . VAL A 1 89 ? -1.751 -7.656 15.306 1.00 76.19 89 VAL A C 1
ATOM 697 O O . VAL A 1 89 ? -1.398 -7.602 14.127 1.00 76.19 89 VAL A O 1
ATOM 700 N N . SER A 1 90 ? -0.877 -7.615 16.318 1.00 73.50 90 SER A N 1
ATOM 701 C CA . SER A 1 90 ? 0.575 -7.540 16.111 1.00 73.50 90 SER A CA 1
ATOM 702 C C . SER A 1 90 ? 1.090 -8.750 15.327 1.00 73.50 90 SER A C 1
ATOM 704 O O . SER A 1 90 ? 1.784 -8.590 14.323 1.00 73.50 90 SER A O 1
ATOM 706 N N . ASN A 1 91 ? 0.678 -9.957 15.724 1.00 73.31 91 ASN A N 1
ATOM 707 C CA . ASN A 1 91 ? 1.092 -11.195 15.070 1.00 73.31 91 ASN A CA 1
ATOM 708 C C . ASN A 1 91 ? 0.600 -11.277 13.618 1.00 73.31 91 ASN A C 1
ATOM 710 O O . ASN A 1 91 ? 1.353 -11.708 12.748 1.00 73.31 91 ASN A O 1
ATOM 714 N N . ILE A 1 92 ? -0.622 -10.833 13.313 1.00 70.69 92 ILE A N 1
ATOM 715 C CA . ILE A 1 92 ? -1.171 -10.846 11.946 1.00 70.69 92 ILE A CA 1
ATOM 716 C C . ILE A 1 92 ? -0.423 -9.864 11.034 1.00 70.69 92 ILE A C 1
ATOM 718 O O . ILE A 1 92 ? -0.140 -10.204 9.881 1.00 70.69 92 ILE A O 1
ATOM 722 N N . ILE A 1 93 ? -0.109 -8.663 11.533 1.00 69.19 93 ILE A N 1
ATOM 723 C CA . ILE A 1 93 ? 0.562 -7.613 10.752 1.00 69.19 93 ILE A CA 1
ATOM 724 C C . ILE A 1 93 ? 2.015 -7.999 10.459 1.00 69.19 93 ILE A C 1
ATOM 726 O O . ILE A 1 93 ? 2.455 -7.887 9.312 1.00 69.19 93 ILE A O 1
ATOM 730 N N . GLU A 1 94 ? 2.749 -8.480 11.464 1.00 65.88 94 GLU A N 1
ATOM 731 C CA . GLU A 1 94 ? 4.158 -8.846 11.296 1.00 65.88 94 GLU A CA 1
ATOM 732 C C . GLU A 1 94 ? 4.327 -10.136 10.486 1.00 65.88 94 GLU A C 1
ATOM 734 O O . GLU A 1 94 ? 5.195 -10.201 9.614 1.00 65.88 94 GLU A O 1
ATOM 739 N N . SER A 1 95 ? 3.478 -11.147 10.703 1.00 67.19 95 SER A N 1
ATOM 740 C CA . SER A 1 95 ? 3.688 -12.467 10.098 1.00 67.19 95 SER A CA 1
ATOM 741 C C . SER A 1 95 ? 3.216 -12.598 8.656 1.00 67.19 95 SER A C 1
ATOM 743 O O . SER A 1 95 ? 3.765 -13.446 7.966 1.00 67.19 95 SER A O 1
ATOM 745 N N . ASN A 1 96 ? 2.248 -11.812 8.164 1.00 75.12 96 ASN A N 1
ATOM 746 C CA . ASN A 1 96 ? 1.672 -12.045 6.827 1.00 75.12 96 ASN A CA 1
ATOM 747 C C . ASN A 1 96 ? 2.205 -11.114 5.736 1.00 75.12 96 ASN A C 1
ATOM 749 O O . ASN A 1 96 ? 2.376 -11.548 4.601 1.00 75.12 96 ASN A O 1
ATOM 753 N N . ILE A 1 97 ? 2.461 -9.836 6.035 1.00 79.00 97 ILE A N 1
ATOM 754 C CA . ILE A 1 97 ? 2.894 -8.885 4.995 1.00 79.00 97 ILE A CA 1
ATOM 755 C C . ILE A 1 97 ? 4.396 -9.008 4.755 1.00 79.00 97 ILE A C 1
ATOM 757 O O . ILE A 1 97 ? 4.834 -9.080 3.608 1.00 79.00 97 ILE A O 1
ATOM 761 N N . PHE A 1 98 ? 5.190 -9.053 5.826 1.00 81.12 98 PHE A N 1
ATOM 762 C CA . PHE A 1 98 ? 6.641 -9.165 5.697 1.00 81.12 98 PHE A CA 1
ATOM 763 C C . PHE A 1 98 ? 7.064 -10.527 5.160 1.00 81.12 98 PHE A C 1
ATOM 765 O O . PHE A 1 98 ? 7.949 -10.570 4.311 1.00 81.12 98 PHE A O 1
ATOM 772 N N . SER A 1 99 ? 6.409 -11.613 5.581 1.00 82.75 99 SER A N 1
ATOM 773 C CA . SER A 1 99 ? 6.655 -12.937 4.998 1.00 82.75 99 SER A CA 1
ATOM 774 C C . SER A 1 99 ? 6.288 -12.961 3.519 1.00 82.75 99 SER A C 1
ATOM 776 O O . SER A 1 99 ? 7.125 -13.338 2.715 1.00 82.75 99 SER A O 1
ATOM 778 N N . PHE A 1 100 ? 5.117 -12.446 3.131 1.00 85.75 100 PHE A N 1
ATOM 779 C CA . PHE A 1 100 ? 4.711 -12.395 1.729 1.00 85.75 100 PHE A CA 1
ATOM 780 C C . PHE A 1 100 ? 5.683 -11.581 0.869 1.00 85.75 100 PHE A C 1
ATOM 782 O O . PHE A 1 100 ? 6.057 -12.017 -0.216 1.00 85.75 100 PHE A O 1
ATOM 789 N N . LEU A 1 101 ? 6.115 -10.405 1.338 1.00 87.00 101 LEU A N 1
ATOM 790 C CA . LEU A 1 101 ? 7.093 -9.584 0.619 1.00 87.00 101 LEU A CA 1
ATOM 791 C C . LEU A 1 101 ? 8.459 -10.268 0.538 1.00 87.00 101 LEU A C 1
ATOM 793 O O . LEU A 1 101 ? 9.114 -10.189 -0.500 1.00 87.00 101 LEU A O 1
ATOM 797 N N . ASN A 1 102 ? 8.881 -10.935 1.611 1.00 88.94 102 ASN A N 1
ATOM 798 C CA . ASN A 1 102 ? 10.135 -11.674 1.646 1.00 88.94 102 ASN A CA 1
ATOM 799 C C . ASN A 1 102 ? 10.094 -12.893 0.715 1.00 88.94 102 ASN A C 1
ATOM 801 O O . ASN A 1 102 ? 11.008 -13.081 -0.081 1.00 88.94 102 ASN A O 1
ATOM 805 N N . ASP A 1 103 ? 9.010 -13.661 0.737 1.00 90.12 103 ASP A N 1
ATOM 806 C CA . ASP A 1 103 ? 8.788 -14.799 -0.150 1.00 90.12 103 ASP A CA 1
ATOM 807 C C . ASP A 1 103 ? 8.700 -14.336 -1.603 1.00 90.12 103 ASP A C 1
ATOM 809 O O . ASP A 1 103 ? 9.306 -14.937 -2.486 1.00 90.12 103 ASP A O 1
ATOM 813 N N . PHE A 1 104 ? 8.000 -13.233 -1.875 1.00 92.31 104 PHE A N 1
ATOM 814 C CA . PHE A 1 104 ? 7.968 -12.629 -3.203 1.00 92.31 104 PHE A CA 1
ATOM 815 C C . PHE A 1 104 ? 9.369 -12.210 -3.658 1.00 92.31 104 PHE A C 1
ATOM 817 O O . PHE A 1 104 ? 9.754 -12.501 -4.787 1.00 92.31 104 PHE A O 1
ATOM 824 N N . TYR A 1 105 ? 10.149 -11.565 -2.786 1.00 92.88 105 TYR A N 1
ATOM 825 C CA . TYR A 1 105 ? 11.521 -11.160 -3.084 1.00 92.88 105 TYR A CA 1
ATOM 826 C C . TYR A 1 105 ? 12.421 -12.362 -3.390 1.00 92.88 105 TYR A C 1
ATOM 828 O O . TYR A 1 105 ? 13.138 -12.335 -4.390 1.00 92.88 105 TYR A O 1
ATOM 836 N N . ILE A 1 106 ? 12.365 -13.413 -2.568 1.00 94.62 106 ILE A N 1
ATOM 837 C CA . ILE A 1 106 ? 13.144 -14.641 -2.762 1.00 94.62 106 ILE A CA 1
ATOM 838 C C . ILE A 1 106 ? 12.754 -15.297 -4.087 1.00 94.62 106 ILE A C 1
ATOM 840 O O . ILE A 1 106 ? 13.613 -15.495 -4.940 1.00 94.62 106 ILE A O 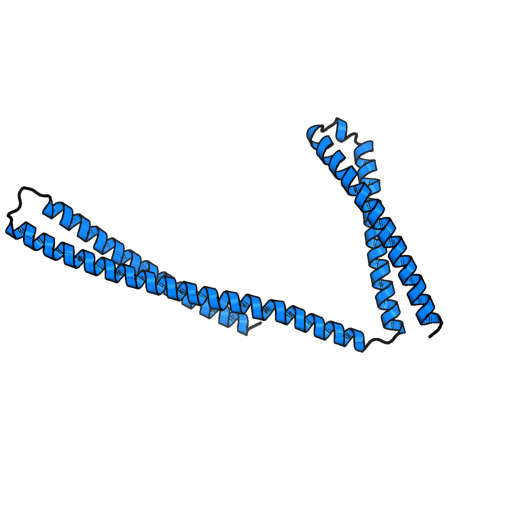1
ATOM 844 N N . ASN A 1 107 ? 11.459 -15.527 -4.315 1.00 94.19 107 ASN A N 1
ATOM 845 C CA . ASN A 1 107 ? 10.971 -16.147 -5.547 1.00 94.19 107 ASN A CA 1
ATOM 846 C C . ASN A 1 107 ? 11.320 -15.322 -6.793 1.00 94.19 107 ASN A C 1
ATOM 848 O O . ASN A 1 107 ? 11.692 -15.876 -7.825 1.00 94.19 107 ASN A O 1
ATOM 852 N N . TYR A 1 108 ? 11.222 -13.992 -6.713 1.00 92.25 108 TYR A N 1
ATOM 853 C CA . TYR A 1 108 ? 11.582 -13.110 -7.819 1.00 92.25 108 TYR A CA 1
ATOM 854 C C . TYR A 1 108 ? 13.089 -13.130 -8.093 1.00 92.25 108 TYR A C 1
ATOM 856 O O . TYR A 1 108 ? 13.505 -13.194 -9.248 1.00 92.25 108 TYR A O 1
ATOM 864 N N . LYS A 1 109 ? 13.916 -13.117 -7.043 1.00 94.31 109 LYS A N 1
ATOM 865 C CA . LYS A 1 109 ? 15.370 -13.245 -7.163 1.00 94.31 109 LYS A CA 1
ATOM 866 C C . LYS A 1 109 ? 15.753 -14.585 -7.789 1.00 94.31 109 LYS A C 1
ATOM 868 O O . LYS A 1 109 ? 16.581 -14.600 -8.694 1.00 94.31 109 LYS A O 1
ATOM 873 N N . ASP A 1 110 ? 15.143 -15.675 -7.342 1.00 95.38 110 ASP A N 1
ATOM 874 C CA . ASP A 1 110 ? 15.406 -17.014 -7.867 1.00 95.38 110 ASP A CA 1
ATOM 875 C C . ASP A 1 110 ? 14.947 -17.143 -9.322 1.00 95.38 110 ASP A C 1
ATOM 877 O O . ASP A 1 110 ? 15.660 -17.698 -10.150 1.00 95.38 110 ASP A O 1
ATOM 881 N N . PHE A 1 111 ? 13.813 -16.544 -9.690 1.00 93.69 111 PHE A N 1
ATOM 882 C CA . PHE A 1 111 ? 13.412 -16.443 -11.093 1.00 93.69 111 PHE A CA 1
ATOM 883 C C . PHE A 1 111 ? 14.466 -15.704 -11.930 1.00 93.69 111 PHE A C 1
ATOM 885 O O . PHE A 1 111 ? 14.874 -16.205 -12.978 1.00 93.69 111 PHE A O 1
ATOM 892 N N . LEU A 1 112 ? 14.955 -14.552 -11.457 1.00 91.44 112 LEU A N 1
ATOM 893 C CA . LEU A 1 112 ? 15.977 -13.790 -12.173 1.00 91.44 112 LEU A CA 1
ATOM 894 C C . LEU A 1 112 ? 17.271 -14.593 -12.362 1.00 91.44 112 LEU A C 1
ATOM 896 O O . LEU A 1 112 ? 17.825 -14.587 -13.455 1.00 91.44 112 LEU A O 1
ATOM 900 N N . THR A 1 113 ? 17.732 -15.344 -11.359 1.00 94.00 113 THR A N 1
ATOM 901 C CA . THR A 1 113 ? 18.979 -16.124 -11.486 1.00 94.00 113 THR A CA 1
ATOM 902 C C . THR A 1 113 ? 18.887 -17.279 -12.487 1.00 94.00 113 THR A C 1
ATOM 904 O O . THR A 1 113 ? 19.925 -17.740 -12.960 1.00 94.00 113 THR A O 1
ATOM 907 N N . THR A 1 114 ? 17.681 -17.728 -12.852 1.00 95.06 114 THR A N 1
ATOM 908 C CA . THR A 1 114 ? 17.488 -18.782 -13.867 1.00 95.06 114 THR A CA 1
ATOM 909 C C . THR A 1 114 ? 17.542 -18.286 -15.314 1.00 95.06 114 THR A C 1
ATOM 911 O O . THR A 1 114 ? 17.659 -19.101 -16.229 1.00 95.06 114 THR A O 1
ATOM 914 N N . LEU A 1 115 ? 17.454 -16.972 -15.543 1.00 92.75 115 LEU A N 1
ATOM 915 C CA . LEU A 1 115 ? 17.400 -16.397 -16.888 1.00 92.75 115 LEU A CA 1
ATOM 916 C C . LEU A 1 115 ? 18.799 -16.301 -17.514 1.00 92.75 115 LEU A C 1
ATOM 918 O O . LEU A 1 115 ? 19.777 -15.950 -16.854 1.00 92.75 115 LEU A O 1
ATOM 922 N N . THR A 1 116 ? 18.899 -16.530 -18.824 1.00 93.56 116 THR A N 1
ATOM 923 C CA . THR A 1 116 ? 20.138 -16.259 -19.575 1.00 93.56 116 THR A CA 1
ATOM 924 C C . THR A 1 116 ? 20.383 -14.753 -19.722 1.00 93.56 116 THR A C 1
ATOM 926 O O . THR A 1 116 ? 19.501 -13.932 -19.450 1.00 93.56 116 THR A O 1
ATOM 929 N N . ILE A 1 117 ? 21.581 -14.353 -20.158 1.00 88.56 117 ILE A N 1
ATOM 930 C CA . ILE A 1 117 ? 21.943 -12.934 -20.340 1.00 88.56 117 ILE A CA 1
ATOM 931 C C . ILE A 1 117 ? 21.017 -12.263 -21.368 1.00 88.56 117 ILE A C 1
ATOM 933 O O . ILE A 1 117 ? 20.536 -11.150 -21.153 1.00 88.56 117 ILE A O 1
ATOM 937 N N . GLU A 1 118 ? 20.687 -12.967 -22.448 1.00 89.00 118 GLU A N 1
ATOM 938 C CA . GLU A 1 118 ? 19.771 -12.494 -23.487 1.00 89.00 118 GLU A CA 1
ATOM 939 C C . GLU A 1 118 ? 18.351 -12.333 -22.940 1.00 89.00 118 GLU A C 1
ATOM 941 O O . GLU A 1 118 ? 17.662 -11.359 -23.241 1.00 89.00 118 GLU A O 1
ATOM 946 N N . GLN A 1 119 ? 17.909 -13.255 -22.084 1.00 91.25 119 GLN A N 1
ATOM 947 C CA . GLN A 1 119 ? 16.589 -13.174 -21.466 1.00 91.25 119 GLN A CA 1
ATOM 948 C C . GLN A 1 119 ? 16.494 -12.009 -20.470 1.00 91.25 119 GLN A C 1
ATOM 950 O O . GLN A 1 119 ? 15.473 -11.319 -20.442 1.00 91.25 119 GLN A O 1
ATOM 955 N N . HIS A 1 120 ? 17.561 -11.724 -19.717 1.00 90.06 120 HIS A N 1
ATOM 956 C CA . HIS A 1 120 ? 17.652 -10.526 -18.878 1.00 90.06 120 HIS A CA 1
ATOM 957 C C . HIS A 1 120 ? 17.541 -9.244 -19.705 1.00 90.06 120 HIS A C 1
ATOM 959 O O . HIS A 1 120 ? 16.802 -8.328 -19.339 1.00 90.06 120 HIS A O 1
ATOM 965 N N . ALA A 1 121 ? 18.232 -9.190 -20.844 1.00 88.75 121 ALA A N 1
ATOM 966 C CA . ALA A 1 121 ? 18.164 -8.068 -21.768 1.00 88.75 121 ALA A CA 1
ATOM 967 C C . ALA A 1 121 ? 16.754 -7.851 -22.325 1.00 88.75 121 ALA A C 1
ATOM 969 O O . ALA A 1 121 ? 16.246 -6.727 -22.332 1.00 88.75 121 ALA A O 1
ATOM 970 N N . CYS A 1 122 ? 16.102 -8.931 -22.763 1.00 90.06 122 CYS A N 1
ATOM 971 C CA . CYS A 1 122 ? 14.726 -8.893 -23.242 1.00 90.06 122 CYS A CA 1
ATOM 972 C C . CYS A 1 122 ? 13.765 -8.408 -22.152 1.00 90.06 122 CYS A C 1
ATOM 974 O O . CYS A 1 122 ? 12.927 -7.552 -22.430 1.00 90.06 122 CYS A O 1
ATOM 976 N N . LEU A 1 123 ? 13.903 -8.906 -20.920 1.00 91.69 123 LEU A N 1
ATOM 977 C CA . LEU A 1 123 ? 13.068 -8.500 -19.790 1.00 91.69 123 LEU A CA 1
ATOM 978 C C . LEU A 1 123 ? 13.263 -7.015 -19.452 1.00 91.69 123 LEU A C 1
ATOM 980 O O . LEU A 1 123 ? 12.290 -6.279 -19.285 1.00 91.69 123 LEU A O 1
ATOM 984 N N . PHE A 1 124 ? 14.513 -6.553 -19.413 1.00 90.62 124 PHE A N 1
ATOM 985 C CA . PHE A 1 124 ? 14.849 -5.151 -19.180 1.00 90.62 124 PHE A CA 1
ATOM 986 C C . PHE A 1 124 ? 14.263 -4.232 -20.265 1.00 90.62 124 PHE A C 1
ATOM 988 O O . PHE A 1 124 ? 13.595 -3.239 -19.956 1.00 90.62 124 PHE A O 1
ATOM 995 N N . ASN A 1 125 ? 14.449 -4.598 -21.537 1.00 90.62 125 ASN A N 1
ATOM 996 C CA . ASN A 1 125 ? 13.894 -3.862 -22.670 1.00 90.62 125 ASN A CA 1
ATOM 997 C C . ASN A 1 125 ? 12.358 -3.847 -22.624 1.00 90.62 125 ASN A C 1
ATOM 999 O O . ASN A 1 125 ? 11.746 -2.801 -22.829 1.00 90.62 125 ASN A O 1
ATOM 1003 N N . PHE A 1 126 ? 11.721 -4.974 -22.295 1.00 93.00 126 PHE A N 1
ATOM 1004 C CA . PHE A 1 126 ? 10.269 -5.058 -22.149 1.00 93.00 126 PHE A CA 1
ATOM 1005 C C . PHE A 1 126 ? 9.744 -4.068 -21.101 1.00 93.00 126 PHE A C 1
ATOM 1007 O O . PHE A 1 126 ? 8.843 -3.279 -21.399 1.00 93.00 126 PHE A O 1
ATOM 1014 N N . PHE A 1 127 ? 10.341 -4.038 -19.905 1.00 92.56 127 PHE A N 1
ATOM 1015 C CA . PHE A 1 127 ? 9.930 -3.104 -18.856 1.00 92.56 127 PHE A CA 1
ATOM 1016 C C . PHE A 1 127 ? 10.162 -1.644 -19.240 1.00 92.56 127 PHE A C 1
ATOM 1018 O O . PHE A 1 127 ? 9.276 -0.815 -19.032 1.00 92.56 127 PHE A O 1
ATOM 1025 N N . GLY A 1 128 ? 11.308 -1.299 -19.826 1.00 89.69 128 GLY A N 1
ATOM 1026 C CA . GLY A 1 128 ? 11.527 0.093 -20.216 1.00 89.69 128 GLY A CA 1
ATOM 1027 C C . GLY A 1 128 ? 10.641 0.532 -21.390 1.00 89.69 128 GLY A C 1
ATOM 1028 O O . GLY A 1 128 ? 10.167 1.667 -21.372 1.00 89.69 128 GLY A O 1
ATOM 1029 N N . TYR A 1 129 ? 10.293 -0.349 -22.340 1.00 92.38 129 TYR A N 1
ATOM 1030 C CA . TYR A 1 129 ? 9.275 -0.036 -23.354 1.00 92.38 129 TYR A CA 1
ATOM 1031 C C . TYR A 1 129 ? 7.895 0.175 -22.738 1.00 92.38 129 TYR A C 1
ATOM 1033 O O . TYR A 1 129 ? 7.172 1.074 -23.162 1.00 92.38 129 TYR A O 1
ATOM 1041 N N . LEU A 1 130 ? 7.540 -0.602 -21.717 1.00 95.00 130 LEU A N 1
ATOM 1042 C CA . LEU A 1 130 ? 6.289 -0.445 -20.980 1.00 95.00 130 LEU A CA 1
ATOM 1043 C C . LEU A 1 130 ? 6.243 0.907 -20.242 1.00 95.00 130 LEU A C 1
ATOM 1045 O O . LEU A 1 130 ? 5.226 1.603 -20.284 1.00 95.00 130 LEU A O 1
ATOM 1049 N N . ILE A 1 131 ? 7.361 1.345 -19.654 1.00 92.25 131 ILE A N 1
ATOM 1050 C CA . ILE A 1 131 ? 7.475 2.679 -19.041 1.00 92.25 131 ILE A CA 1
ATOM 1051 C C . ILE A 1 131 ? 7.352 3.785 -20.098 1.00 92.25 131 ILE A C 1
ATOM 1053 O O . ILE A 1 131 ? 6.583 4.730 -19.907 1.00 92.25 131 ILE A O 1
ATOM 1057 N N . ILE A 1 132 ? 8.057 3.666 -21.229 1.00 92.06 132 ILE A N 1
ATOM 1058 C CA . ILE A 1 132 ? 7.951 4.622 -22.344 1.00 92.06 132 ILE A CA 1
ATOM 1059 C C . ILE A 1 132 ? 6.508 4.680 -22.859 1.00 92.06 132 ILE A C 1
ATOM 1061 O O . ILE A 1 132 ? 5.976 5.767 -23.080 1.00 92.06 132 ILE A O 1
ATOM 1065 N N . PHE A 1 133 ? 5.846 3.532 -23.002 1.00 92.50 133 PHE A N 1
ATOM 1066 C CA . PHE A 1 133 ? 4.454 3.448 -23.430 1.00 92.50 133 PHE A CA 1
ATOM 1067 C C . PHE A 1 133 ? 3.528 4.220 -22.486 1.00 92.50 133 PHE A C 1
ATOM 1069 O O . PHE A 1 133 ? 2.715 5.025 -22.949 1.00 92.50 133 PHE A O 1
ATOM 1076 N N . PHE A 1 134 ? 3.666 4.050 -21.169 1.00 92.56 134 PHE A N 1
ATOM 1077 C CA . PHE A 1 134 ? 2.882 4.827 -20.209 1.00 92.56 134 PHE A CA 1
ATOM 1078 C C . PHE A 1 134 ? 3.204 6.321 -20.245 1.00 92.56 134 PHE A C 1
ATOM 1080 O O . PHE A 1 134 ? 2.283 7.138 -20.189 1.00 92.56 134 PHE A O 1
ATOM 1087 N N . ALA A 1 135 ? 4.475 6.694 -20.394 1.00 90.00 135 ALA A N 1
ATOM 1088 C CA . ALA A 1 135 ? 4.878 8.092 -20.504 1.00 90.00 135 ALA A CA 1
ATOM 1089 C C . ALA A 1 135 ? 4.274 8.758 -21.754 1.00 90.00 135 ALA A C 1
ATOM 1091 O O . ALA A 1 135 ? 3.724 9.855 -21.664 1.00 90.00 135 ALA A O 1
ATOM 1092 N N . ILE A 1 136 ? 4.280 8.072 -22.902 1.00 91.12 136 ILE A N 1
ATOM 1093 C CA . ILE A 1 136 ? 3.653 8.553 -24.142 1.00 91.12 136 ILE A CA 1
ATOM 1094 C C . ILE A 1 136 ? 2.137 8.691 -23.969 1.00 91.12 136 ILE A C 1
ATOM 1096 O O . ILE A 1 136 ? 1.582 9.736 -24.302 1.00 91.12 136 ILE A O 1
ATOM 1100 N N . ASN A 1 137 ? 1.460 7.686 -23.403 1.00 91.38 137 ASN A N 1
ATOM 1101 C CA . ASN A 1 137 ? 0.021 7.776 -23.129 1.00 91.38 137 ASN A CA 1
ATOM 1102 C C . ASN A 1 137 ? -0.308 8.940 -22.185 1.00 91.38 137 ASN A C 1
ATOM 1104 O O . ASN A 1 137 ? -1.278 9.661 -22.408 1.00 91.38 137 ASN A O 1
ATOM 1108 N N . SER A 1 138 ? 0.524 9.172 -21.169 1.00 89.81 138 SER A N 1
ATOM 1109 C CA . SER A 1 138 ? 0.391 10.321 -20.273 1.00 89.81 138 SER A CA 1
ATOM 1110 C C . SER A 1 138 ? 0.487 11.643 -21.043 1.00 89.81 138 SER A C 1
ATOM 1112 O O . SER A 1 138 ? -0.383 12.501 -20.893 1.00 89.81 138 SER A O 1
ATOM 1114 N N . VAL A 1 139 ? 1.475 11.788 -21.934 1.00 90.69 139 VAL A N 1
ATOM 1115 C CA . VAL A 1 139 ? 1.621 12.976 -22.795 1.00 90.69 139 VAL A CA 1
ATOM 1116 C C . VAL A 1 139 ? 0.404 13.164 -23.707 1.00 90.69 139 VAL A C 1
ATOM 1118 O O . VAL A 1 139 ? -0.118 14.275 -23.801 1.00 90.69 139 VAL A O 1
ATOM 1121 N N . ILE A 1 140 ? -0.095 12.090 -24.329 1.00 91.00 140 ILE A N 1
ATOM 1122 C CA . ILE A 1 140 ? -1.296 12.112 -25.178 1.00 91.00 140 ILE A CA 1
ATOM 1123 C C . ILE A 1 140 ? -2.505 12.607 -24.375 1.00 91.00 140 ILE A C 1
ATOM 1125 O O . ILE A 1 140 ? -3.174 13.552 -24.792 1.00 91.00 140 ILE A O 1
ATOM 1129 N N . ILE A 1 141 ? -2.769 12.025 -23.203 1.00 89.81 141 ILE A N 1
ATOM 1130 C CA . ILE A 1 141 ? -3.907 12.403 -22.350 1.00 89.81 141 ILE A CA 1
ATOM 1131 C C . ILE A 1 141 ? -3.819 13.873 -21.928 1.00 89.81 141 ILE A C 1
ATOM 1133 O O . ILE A 1 141 ? -4.833 14.571 -21.932 1.00 89.81 141 ILE A O 1
ATOM 1137 N N . ILE A 1 142 ? -2.623 14.361 -21.588 1.00 88.88 142 ILE A N 1
ATOM 1138 C CA . ILE A 1 142 ? -2.404 15.768 -21.231 1.00 88.88 142 ILE A CA 1
ATOM 1139 C C . ILE A 1 142 ? -2.730 16.676 -22.420 1.00 88.88 142 ILE A C 1
ATOM 1141 O O . ILE A 1 142 ? -3.501 17.625 -22.275 1.00 88.88 142 ILE A O 1
ATOM 1145 N N . TYR A 1 143 ? -2.190 16.362 -23.598 1.00 87.50 143 TYR A N 1
ATOM 1146 C CA . TYR A 1 143 ? -2.363 17.176 -24.797 1.00 87.50 143 TYR A CA 1
ATOM 1147 C C . TYR A 1 143 ? -3.825 17.228 -25.266 1.00 87.50 143 TYR A C 1
ATOM 1149 O O . TYR A 1 143 ? -4.383 18.309 -25.467 1.00 87.50 143 TYR A O 1
ATOM 1157 N N . TYR A 1 144 ? -4.479 16.069 -25.384 1.00 89.25 144 TYR A N 1
ATOM 1158 C CA . TYR A 1 144 ? -5.882 15.998 -25.794 1.00 89.25 144 TYR A CA 1
ATOM 1159 C C . TYR A 1 144 ? -6.833 16.538 -24.725 1.00 89.25 144 TYR A C 1
ATOM 1161 O O . TYR A 1 144 ? -7.846 17.146 -25.068 1.00 89.25 144 TYR A O 1
ATOM 1169 N N . GLY A 1 145 ? -6.503 16.377 -23.440 1.00 86.81 145 GLY A N 1
ATOM 1170 C CA . GLY A 1 145 ? -7.262 16.970 -22.342 1.00 86.81 145 GLY A CA 1
ATOM 1171 C C . GLY A 1 145 ? -7.303 18.495 -22.436 1.00 86.81 145 GLY A C 1
ATOM 1172 O O . GLY A 1 145 ? -8.379 19.089 -22.361 1.00 86.81 145 GLY A O 1
ATOM 1173 N N . ASP A 1 146 ? -6.153 19.123 -22.683 1.00 86.19 146 ASP A N 1
ATOM 1174 C CA . ASP A 1 146 ? -6.056 20.573 -22.868 1.00 86.19 146 ASP A CA 1
ATOM 1175 C C . ASP A 1 146 ? -6.774 21.054 -24.139 1.00 86.19 146 ASP A C 1
ATOM 1177 O O . ASP A 1 146 ? -7.435 22.099 -24.118 1.00 86.19 146 ASP A O 1
ATOM 1181 N N . LEU A 1 147 ? -6.696 20.294 -25.239 1.00 88.06 147 LEU A N 1
ATOM 1182 C CA . LEU A 1 147 ? -7.450 20.592 -26.461 1.00 88.06 147 LEU A CA 1
ATOM 1183 C C . LEU A 1 147 ? -8.962 20.546 -26.226 1.00 88.06 147 LEU A C 1
ATOM 1185 O O . LEU A 1 147 ? -9.661 21.463 -26.655 1.00 88.06 147 LEU A O 1
A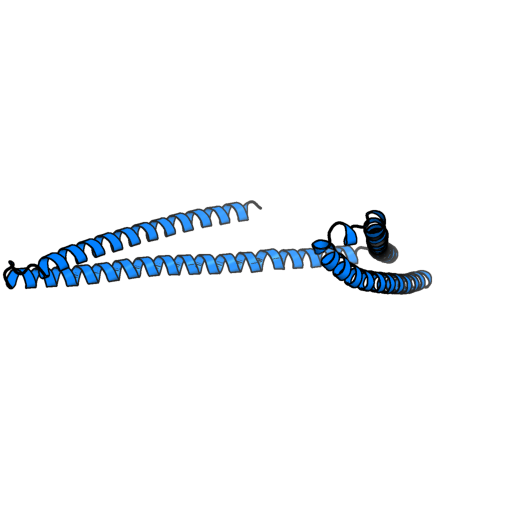TOM 1189 N N . LEU A 1 148 ? -9.466 19.537 -25.509 1.00 88.19 148 LEU A N 1
ATOM 1190 C CA . LEU A 1 148 ? -10.890 19.429 -25.180 1.00 88.19 148 LEU A CA 1
ATOM 1191 C C . LEU A 1 148 ? -11.370 20.625 -24.350 1.00 88.19 148 LEU A C 1
ATOM 1193 O O . LEU A 1 148 ? -12.425 21.195 -24.625 1.00 88.19 148 LEU A O 1
ATOM 1197 N N . ILE A 1 149 ? -10.585 21.023 -23.345 1.00 87.00 149 ILE A N 1
ATOM 1198 C CA . ILE A 1 149 ? -10.909 22.156 -22.467 1.00 87.00 149 ILE A CA 1
ATOM 1199 C C . ILE A 1 149 ? -11.052 23.450 -23.274 1.00 87.00 149 ILE A C 1
ATOM 1201 O O . ILE A 1 149 ? -12.004 24.206 -23.050 1.00 87.00 149 ILE A O 1
ATOM 1205 N N . LYS A 1 150 ? -10.131 23.686 -24.218 1.00 86.50 150 LYS A N 1
ATOM 1206 C CA . LYS A 1 150 ? -10.163 24.847 -25.117 1.00 86.50 150 LYS A CA 1
ATOM 1207 C C . LYS A 1 150 ? -11.329 24.768 -26.098 1.00 86.50 150 LYS A C 1
ATOM 1209 O O . LYS A 1 150 ? -12.063 25.738 -26.229 1.00 86.50 150 LYS A O 1
ATOM 1214 N N . TYR A 1 151 ? -11.534 23.618 -26.738 1.00 91.19 151 TYR A N 1
ATOM 1215 C CA . TYR A 1 151 ? -12.590 23.426 -27.734 1.00 91.19 151 TYR A CA 1
ATOM 1216 C C . TYR A 1 151 ? -13.990 23.674 -27.153 1.00 91.19 151 TYR A C 1
ATOM 1218 O O . TYR A 1 151 ? -14.807 24.361 -27.759 1.00 91.19 151 TYR A O 1
ATOM 1226 N N . PHE A 1 152 ? -14.254 23.180 -25.941 1.00 89.69 152 PHE A N 1
ATOM 1227 C CA . PHE A 1 152 ? -15.542 23.360 -25.267 1.00 89.69 152 PHE A CA 1
ATOM 1228 C C . PHE A 1 152 ? -15.654 24.658 -24.450 1.00 89.69 152 PHE A C 1
ATOM 1230 O O . PHE A 1 152 ? -16.682 24.871 -23.801 1.00 89.69 152 PHE A O 1
ATOM 1237 N N . ASN A 1 153 ? -14.628 25.521 -24.451 1.00 85.31 153 ASN A N 1
ATOM 1238 C CA . ASN A 1 153 ? -14.572 26.757 -23.659 1.00 85.31 153 ASN A CA 1
ATOM 1239 C C . ASN A 1 153 ? -14.974 26.548 -22.184 1.00 85.31 153 ASN A C 1
ATOM 1241 O O . ASN A 1 153 ? -15.675 27.371 -21.585 1.00 85.31 153 ASN A O 1
ATOM 1245 N N . LEU A 1 154 ? -14.541 25.433 -21.580 1.00 84.56 154 LEU A N 1
ATOM 1246 C CA . LEU A 1 154 ? -14.985 25.031 -20.237 1.00 84.56 154 LEU A CA 1
ATOM 1247 C C . LEU A 1 154 ? -14.594 26.048 -19.158 1.00 84.56 154 LEU A C 1
ATOM 1249 O O . LEU A 1 154 ? -15.318 26.204 -18.177 1.00 84.56 154 LEU A O 1
ATOM 1253 N N . GLU A 1 155 ? -13.492 26.774 -19.363 1.00 82.69 155 GLU A N 1
ATOM 1254 C CA . GLU A 1 155 ? -13.051 27.844 -18.462 1.00 82.69 155 GLU A CA 1
ATOM 1255 C C . GLU A 1 155 ? -14.050 29.015 -18.412 1.00 82.69 155 GLU A C 1
ATOM 1257 O O . GLU A 1 155 ? -14.267 29.586 -17.345 1.00 82.69 155 GLU A O 1
ATOM 1262 N N . ILE A 1 156 ? -14.694 29.333 -19.541 1.00 83.44 156 ILE A N 1
AT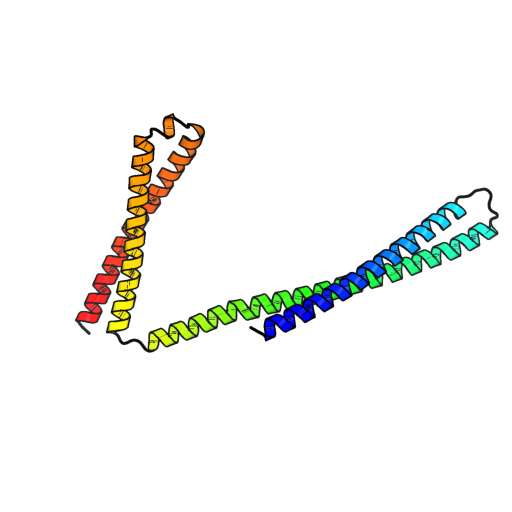OM 1263 C CA . ILE A 1 156 ? -15.683 30.417 -19.655 1.00 83.44 156 ILE A CA 1
ATOM 1264 C C . ILE A 1 156 ? -17.053 29.926 -19.182 1.00 83.44 156 ILE A C 1
ATOM 1266 O O . ILE A 1 156 ? -17.754 30.624 -18.451 1.00 83.44 156 ILE A O 1
ATOM 1270 N N . LYS A 1 157 ? -17.426 28.700 -19.568 1.00 88.50 157 LYS A N 1
ATOM 1271 C CA . LYS A 1 157 ? -18.727 28.108 -19.237 1.00 88.50 157 LYS A CA 1
ATOM 1272 C C . LYS A 1 157 ? -18.869 27.786 -17.744 1.00 88.50 157 LYS A C 1
ATOM 1274 O O . LYS A 1 157 ? -19.972 27.871 -17.210 1.00 88.50 157 LYS A O 1
ATOM 1279 N N . TYR A 1 158 ? -17.770 27.447 -17.063 1.00 88.88 158 TYR A N 1
ATOM 1280 C CA . TYR A 1 158 ? -17.768 27.083 -15.644 1.00 88.88 158 TYR A CA 1
ATOM 1281 C C . TYR A 1 158 ? -16.633 27.776 -14.864 1.00 88.88 158 TYR A C 1
ATOM 1283 O O . TYR A 1 158 ? -15.612 27.157 -14.560 1.00 88.88 158 TYR A O 1
ATOM 1291 N N . PRO A 1 159 ? -16.811 29.037 -14.432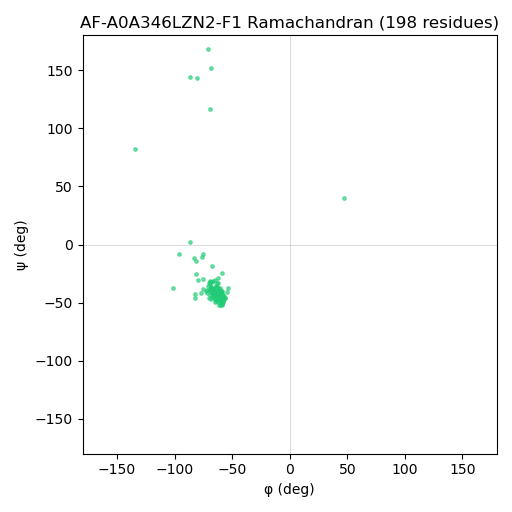 1.00 81.38 159 PRO A N 1
ATOM 1292 C CA . PRO A 1 159 ? -15.731 29.852 -13.861 1.00 81.38 159 PRO A CA 1
ATOM 1293 C C . PRO A 1 159 ? -15.162 29.316 -12.535 1.00 81.38 159 PRO A C 1
ATOM 1295 O O . PRO A 1 159 ? -13.973 29.475 -12.255 1.00 81.38 159 PRO A O 1
ATOM 1298 N N . LYS A 1 160 ? -15.980 28.633 -11.717 1.00 85.31 160 LYS A N 1
ATOM 1299 C CA . LYS A 1 160 ? -15.507 27.971 -10.484 1.00 85.31 160 LYS A CA 1
ATOM 1300 C C . LYS A 1 160 ? -14.580 26.786 -10.793 1.00 85.31 160 LYS A C 1
ATOM 1302 O O . LYS A 1 160 ? -13.573 26.607 -10.113 1.00 85.31 160 LYS A O 1
ATOM 1307 N N . LEU A 1 161 ? -14.889 26.022 -11.844 1.00 82.81 161 LEU A N 1
ATOM 1308 C CA . LEU A 1 161 ? -14.061 24.916 -12.340 1.00 82.81 161 LEU A CA 1
ATOM 1309 C C . LEU A 1 161 ? -12.834 25.428 -13.110 1.00 82.81 161 LEU A C 1
ATOM 1311 O O . LEU A 1 161 ? -11.781 24.801 -13.053 1.00 82.81 161 LEU A O 1
ATOM 1315 N N . GLY A 1 162 ? -12.930 26.597 -13.749 1.00 80.75 162 GLY A N 1
ATOM 1316 C CA . GLY A 1 162 ? -11.832 27.233 -14.482 1.00 80.75 162 GLY A CA 1
ATOM 1317 C C . GLY A 1 162 ? -10.565 27.423 -13.643 1.00 80.75 162 GLY A C 1
ATOM 1318 O O . GLY A 1 162 ? -9.473 27.108 -14.108 1.00 80.75 162 GLY A O 1
ATOM 1319 N N . LYS A 1 163 ? -10.686 27.828 -12.369 1.00 83.06 163 LYS A N 1
ATOM 1320 C CA . LYS A 1 163 ? -9.523 27.960 -11.465 1.00 83.06 163 LYS A CA 1
ATOM 1321 C C . LYS A 1 163 ? -8.827 26.619 -11.193 1.00 83.06 163 LYS A C 1
ATOM 1323 O O . LYS A 1 163 ? -7.599 26.552 -11.196 1.00 83.06 163 LYS A O 1
ATOM 1328 N N . ILE A 1 164 ? -9.604 25.551 -10.996 1.00 88.06 164 ILE A N 1
ATOM 1329 C CA . ILE A 1 164 ? -9.086 24.191 -10.768 1.00 88.06 164 ILE A CA 1
ATOM 1330 C C . ILE A 1 164 ? -8.410 23.667 -12.038 1.00 88.06 164 ILE A C 1
ATOM 1332 O O . ILE A 1 164 ? -7.322 23.100 -11.974 1.00 88.06 164 ILE A O 1
ATOM 1336 N N . ILE A 1 165 ? -9.018 23.909 -13.201 1.00 85.31 165 ILE A N 1
ATOM 1337 C CA . ILE A 1 165 ? -8.475 23.528 -14.507 1.00 85.31 165 ILE A CA 1
ATOM 1338 C C . ILE A 1 165 ? -7.137 24.233 -14.774 1.00 85.31 165 ILE A C 1
ATOM 1340 O O . ILE A 1 165 ? -6.176 23.586 -15.186 1.00 85.31 165 ILE A O 1
ATOM 1344 N N . GLN A 1 166 ? -7.030 25.529 -14.475 1.00 83.50 166 GLN A N 1
ATOM 1345 C CA . GLN A 1 166 ? -5.786 26.285 -14.648 1.00 83.50 166 GLN A CA 1
ATOM 1346 C C . GLN A 1 166 ? -4.665 25.801 -13.720 1.00 83.50 166 GLN A C 1
ATOM 1348 O O . GLN A 1 166 ? -3.512 25.708 -14.147 1.00 83.50 166 GLN A O 1
ATOM 1353 N N . LEU A 1 167 ? -4.987 25.461 -12.467 1.00 86.12 167 LEU A N 1
ATOM 1354 C CA . LEU A 1 167 ? -4.027 24.858 -11.540 1.00 86.12 167 LEU A CA 1
ATOM 1355 C C . LEU A 1 167 ? -3.577 23.475 -12.029 1.00 86.12 167 LEU A C 1
ATOM 1357 O O . LEU A 1 167 ? -2.378 23.206 -12.092 1.00 86.12 167 LEU A O 1
ATOM 1361 N N . ARG A 1 168 ? -4.528 22.631 -12.450 1.00 87.38 168 ARG A N 1
ATOM 1362 C CA . ARG A 1 168 ? -4.249 21.318 -13.040 1.00 87.38 168 ARG A CA 1
ATOM 1363 C C . ARG A 1 168 ? -3.323 21.446 -14.248 1.00 87.38 168 ARG A C 1
ATOM 1365 O O . ARG A 1 168 ? -2.336 20.729 -14.309 1.00 87.38 168 ARG A O 1
ATOM 1372 N N . ARG A 1 169 ? -3.577 22.386 -15.162 1.00 84.00 169 ARG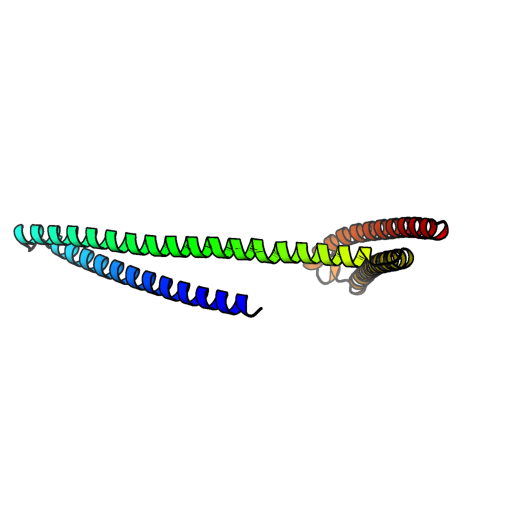 A N 1
ATOM 1373 C CA . ARG A 1 169 ? -2.735 22.618 -16.348 1.00 84.00 169 ARG A CA 1
ATOM 1374 C C . ARG A 1 169 ? -1.290 22.962 -15.982 1.00 84.00 169 ARG A C 1
ATOM 1376 O O . ARG A 1 169 ? -0.365 22.448 -16.603 1.00 84.00 169 ARG A O 1
ATOM 1383 N N . LYS A 1 170 ? -1.076 23.777 -14.942 1.00 86.44 170 LYS A N 1
ATOM 1384 C CA . LYS A 1 170 ? 0.280 24.065 -14.442 1.00 86.44 170 LYS A CA 1
ATOM 1385 C C . LYS A 1 170 ? 0.982 22.790 -13.970 1.00 86.44 170 LYS A C 1
ATOM 1387 O O . LYS A 1 170 ? 2.112 22.553 -14.372 1.00 86.44 170 LYS A O 1
ATOM 1392 N N . ILE A 1 171 ? 0.300 21.958 -13.182 1.00 88.12 171 ILE A N 1
ATOM 1393 C CA . ILE A 1 171 ? 0.838 20.683 -12.679 1.00 88.12 171 ILE A CA 1
ATOM 1394 C C . ILE A 1 171 ? 1.131 19.711 -13.835 1.00 88.12 171 ILE A C 1
ATOM 1396 O O . ILE A 1 171 ? 2.203 19.112 -13.885 1.00 88.12 171 ILE A O 1
ATOM 1400 N N . LEU A 1 172 ? 0.224 19.604 -14.810 1.00 87.38 172 LEU A N 1
ATOM 1401 C CA . LEU A 1 172 ? 0.396 18.737 -15.978 1.00 87.38 172 LEU A CA 1
ATOM 1402 C C . LEU A 1 172 ? 1.582 19.151 -16.859 1.00 87.38 172 LEU A C 1
ATOM 1404 O O . LEU A 1 172 ? 2.281 18.278 -17.364 1.00 87.38 172 LEU A O 1
ATOM 1408 N N . ASN A 1 173 ? 1.864 20.449 -16.998 1.00 85.56 173 ASN A N 1
ATOM 1409 C CA . ASN A 1 173 ? 3.043 20.913 -17.734 1.00 85.56 173 ASN A CA 1
ATOM 1410 C C . ASN A 1 173 ? 4.357 20.458 -17.079 1.00 85.56 173 ASN A C 1
ATOM 1412 O O . ASN A 1 173 ? 5.279 20.054 -17.786 1.00 85.56 173 ASN A O 1
ATOM 1416 N N . TYR A 1 174 ? 4.440 20.461 -15.743 1.00 89.44 174 TYR A N 1
ATOM 1417 C CA . TYR A 1 174 ? 5.600 19.904 -15.040 1.00 89.44 174 TYR A CA 1
ATOM 1418 C C . TYR A 1 174 ? 5.719 18.390 -15.252 1.00 89.44 174 TYR A C 1
ATOM 1420 O O . TYR A 1 174 ? 6.813 17.902 -15.534 1.00 89.44 174 TYR A O 1
ATOM 1428 N N . HIS A 1 175 ? 4.604 17.652 -15.191 1.00 88.12 175 HIS A N 1
ATOM 1429 C CA . HIS A 1 175 ? 4.598 16.216 -15.491 1.00 88.12 175 HIS A CA 1
ATOM 1430 C C . HIS A 1 175 ? 5.030 15.908 -16.923 1.00 88.12 175 HIS A C 1
ATOM 1432 O O . HIS A 1 175 ? 5.749 14.942 -17.145 1.00 88.12 175 HIS A O 1
ATOM 1438 N N . LEU A 1 176 ? 4.631 16.730 -17.891 1.00 88.88 176 LEU A N 1
ATOM 1439 C CA . LEU A 1 176 ? 5.015 16.565 -19.288 1.00 88.88 176 LEU A CA 1
ATOM 1440 C C . LEU A 1 176 ? 6.533 16.717 -19.467 1.00 88.88 176 LEU A C 1
ATOM 1442 O O . LEU A 1 176 ? 7.151 15.867 -20.104 1.00 88.88 176 LEU A O 1
ATOM 1446 N N . ILE A 1 177 ? 7.149 17.734 -18.852 1.00 90.00 177 ILE A N 1
ATOM 1447 C CA . ILE A 1 177 ? 8.613 17.908 -18.866 1.00 90.00 177 ILE A CA 1
ATOM 1448 C C . ILE A 1 177 ? 9.306 16.708 -18.207 1.00 90.00 177 ILE A C 1
ATOM 1450 O O . ILE A 1 177 ? 10.258 16.160 -18.761 1.00 90.00 177 ILE A O 1
ATOM 1454 N N . LEU A 1 178 ? 8.807 16.269 -17.051 1.00 90.62 178 LEU A N 1
ATOM 1455 C CA . LEU A 1 178 ? 9.349 15.125 -16.321 1.00 90.62 178 LEU A CA 1
ATOM 1456 C C . LEU A 1 178 ? 9.251 13.831 -17.145 1.00 90.62 178 LEU A C 1
ATOM 1458 O O . LEU A 1 178 ? 10.229 13.093 -17.231 1.00 90.62 178 LEU A O 1
ATOM 1462 N N . ASN A 1 179 ? 8.122 13.587 -17.817 1.00 89.88 179 ASN A N 1
ATOM 1463 C CA . ASN A 1 179 ? 7.942 12.443 -18.711 1.00 89.88 179 ASN A CA 1
ATOM 1464 C C . ASN A 1 179 ? 8.956 12.462 -19.861 1.00 89.88 179 ASN A C 1
ATOM 1466 O O . ASN A 1 179 ? 9.536 11.423 -20.164 1.00 89.88 179 ASN A O 1
ATOM 1470 N N . PHE A 1 180 ? 9.223 13.623 -20.471 1.00 90.62 180 PHE A N 1
ATOM 1471 C CA . PHE A 1 180 ? 10.264 13.729 -21.497 1.00 90.62 180 PHE A CA 1
ATOM 1472 C C . PHE A 1 180 ? 11.652 13.400 -20.945 1.00 90.62 180 PHE A C 1
ATOM 1474 O O . PHE A 1 180 ? 12.373 12.626 -21.568 1.00 90.62 180 PHE A O 1
ATOM 1481 N N . ILE A 1 181 ? 12.015 13.929 -19.772 1.00 93.00 181 ILE A N 1
ATOM 1482 C CA . ILE A 1 181 ? 13.301 13.624 -19.123 1.00 93.00 181 ILE A CA 1
ATOM 1483 C C . ILE A 1 181 ? 13.432 12.118 -18.861 1.00 93.00 181 ILE A C 1
ATOM 1485 O O . ILE A 1 181 ? 14.466 11.533 -19.179 1.00 93.00 181 ILE A O 1
ATOM 1489 N N . ILE A 1 182 ? 12.381 11.477 -18.337 1.00 89.88 182 ILE A N 1
ATOM 1490 C CA . ILE A 1 182 ? 12.362 10.029 -18.091 1.00 89.88 182 ILE A CA 1
ATOM 1491 C C . ILE A 1 182 ? 12.527 9.246 -19.396 1.00 89.88 182 ILE A C 1
ATOM 1493 O O . ILE A 1 182 ? 13.348 8.334 -19.446 1.00 89.88 182 ILE A O 1
ATOM 1497 N N . ILE A 1 183 ? 11.794 9.606 -20.456 1.00 91.62 183 ILE A N 1
ATOM 1498 C CA . ILE A 1 183 ? 11.912 8.943 -21.764 1.00 91.62 183 ILE A CA 1
ATOM 1499 C C . ILE A 1 183 ? 13.355 9.038 -22.278 1.00 91.62 183 ILE A C 1
ATOM 1501 O O . ILE A 1 183 ? 13.930 8.019 -22.655 1.00 91.62 183 ILE A O 1
ATOM 1505 N N . TYR A 1 184 ? 13.964 10.228 -22.247 1.00 92.88 184 TYR A N 1
ATOM 1506 C CA . TYR A 1 184 ? 15.355 10.410 -22.677 1.00 92.88 184 TYR A CA 1
ATOM 1507 C C . TYR A 1 184 ? 16.334 9.569 -21.854 1.00 92.88 184 TYR A C 1
ATOM 1509 O O . TYR A 1 184 ? 17.213 8.921 -22.421 1.00 92.88 184 TYR A O 1
ATOM 1517 N N . LEU A 1 185 ? 16.169 9.540 -20.532 1.00 93.00 185 LEU A N 1
ATOM 1518 C CA . LEU A 1 185 ? 17.028 8.769 -19.638 1.00 93.00 185 LEU A CA 1
ATOM 1519 C C . LEU A 1 185 ? 16.917 7.261 -19.911 1.00 93.00 185 LEU A C 1
ATOM 1521 O O . LEU A 1 185 ? 17.940 6.588 -20.021 1.00 93.00 185 LEU A O 1
ATOM 1525 N N . ILE A 1 186 ? 15.701 6.736 -20.095 1.00 91.75 186 ILE A N 1
ATOM 1526 C CA . ILE A 1 186 ? 15.484 5.318 -20.423 1.00 91.75 186 ILE A CA 1
ATOM 1527 C C . ILE A 1 186 ? 16.123 4.969 -21.768 1.00 91.75 186 ILE A C 1
ATOM 1529 O O . ILE A 1 186 ? 16.790 3.943 -21.864 1.00 91.75 186 ILE A O 1
ATOM 1533 N N . ILE A 1 187 ? 15.986 5.826 -22.785 1.00 91.50 187 ILE A N 1
ATOM 1534 C CA . ILE A 1 187 ? 16.607 5.604 -24.099 1.00 91.50 187 ILE A CA 1
ATOM 1535 C C . ILE A 1 187 ? 18.138 5.521 -23.981 1.00 91.50 187 ILE A C 1
ATOM 1537 O O . ILE A 1 187 ? 18.746 4.630 -24.571 1.00 91.50 187 ILE A O 1
ATOM 1541 N N . ILE A 1 188 ? 18.773 6.396 -23.194 1.00 93.25 188 ILE A N 1
ATOM 1542 C CA . ILE A 1 188 ? 20.231 6.359 -22.971 1.00 93.25 188 ILE A CA 1
ATOM 1543 C C . ILE A 1 188 ? 20.653 5.053 -22.285 1.00 93.25 188 ILE A C 1
ATOM 1545 O O . ILE A 1 188 ? 21.644 4.431 -22.683 1.00 93.25 188 ILE A O 1
ATOM 1549 N N . ILE A 1 189 ? 19.896 4.609 -21.278 1.00 92.62 189 ILE A N 1
ATOM 1550 C CA . ILE A 1 189 ? 20.164 3.341 -20.592 1.00 92.62 189 ILE A CA 1
ATOM 1551 C C . ILE A 1 189 ? 19.991 2.162 -21.558 1.00 92.62 189 ILE A C 1
ATOM 1553 O O . ILE A 1 189 ? 20.825 1.260 -21.581 1.00 92.62 189 ILE A O 1
ATOM 1557 N N . PHE A 1 190 ? 18.955 2.187 -22.398 1.00 91.25 190 PHE A N 1
ATOM 1558 C CA . PHE A 1 190 ? 18.704 1.162 -23.410 1.00 91.25 190 PHE A CA 1
ATOM 1559 C C . PHE A 1 190 ? 19.866 1.056 -24.388 1.00 91.25 190 PHE A C 1
ATOM 1561 O O . PHE A 1 190 ? 20.350 -0.044 -24.641 1.00 91.25 190 PHE A O 1
ATOM 1568 N N . ILE A 1 191 ? 20.346 2.185 -24.910 1.00 91.44 191 ILE A N 1
ATOM 1569 C CA . ILE A 1 191 ? 21.509 2.207 -25.802 1.00 91.44 191 ILE A CA 1
ATOM 1570 C C . ILE A 1 191 ? 22.721 1.594 -25.092 1.00 91.44 191 ILE A C 1
ATOM 1572 O O . ILE A 1 191 ? 23.373 0.719 -25.653 1.00 91.44 191 ILE A O 1
ATOM 1576 N N . SER A 1 192 ? 22.976 1.988 -23.843 1.00 90.75 192 SER A N 1
ATOM 1577 C CA . SER A 1 192 ? 24.098 1.469 -23.050 1.00 90.75 192 SER A CA 1
ATOM 1578 C C . SER A 1 192 ? 24.035 -0.050 -22.858 1.00 90.75 192 SER A C 1
ATOM 1580 O O . SER A 1 192 ? 25.031 -0.737 -23.069 1.00 90.75 192 SER A O 1
ATOM 1582 N N . ILE A 1 193 ? 22.865 -0.587 -22.500 1.00 89.00 193 ILE A N 1
ATOM 1583 C CA . ILE A 1 193 ? 22.678 -2.026 -22.268 1.00 89.00 193 ILE A CA 1
ATOM 1584 C C . ILE A 1 193 ? 22.771 -2.816 -23.572 1.00 89.00 193 ILE A C 1
ATOM 1586 O O . ILE A 1 193 ? 23.460 -3.831 -23.612 1.00 89.00 193 ILE A O 1
ATOM 1590 N N . ASN A 1 194 ? 22.152 -2.337 -24.653 1.00 87.62 194 ASN A N 1
ATOM 1591 C CA . ASN A 1 194 ? 22.251 -3.005 -25.951 1.00 87.62 194 ASN A CA 1
ATOM 1592 C C . ASN A 1 194 ? 23.696 -3.010 -26.480 1.00 87.62 194 ASN A C 1
ATOM 1594 O O . ASN A 1 194 ? 24.126 -4.019 -27.027 1.00 87.62 194 ASN A O 1
ATOM 1598 N N . ILE A 1 195 ? 24.469 -1.934 -26.271 1.00 90.69 195 ILE A N 1
ATOM 1599 C CA . ILE A 1 195 ? 25.909 -1.909 -26.579 1.00 90.69 195 ILE A CA 1
ATOM 1600 C C . ILE A 1 195 ? 26.658 -2.946 -25.736 1.00 90.69 195 ILE A C 1
ATOM 1602 O O . ILE A 1 195 ? 27.459 -3.699 -26.280 1.00 90.69 195 ILE A O 1
ATOM 1606 N N . TYR A 1 196 ? 26.396 -3.004 -24.428 1.00 89.38 196 TYR A N 1
ATOM 1607 C CA . TYR A 1 196 ? 27.055 -3.954 -23.530 1.00 89.38 196 TYR A CA 1
ATOM 1608 C C . TYR A 1 196 ? 26.834 -5.409 -23.960 1.00 89.38 196 TYR A C 1
ATOM 1610 O O . TYR A 1 196 ? 27.794 -6.165 -24.037 1.00 89.38 196 TYR A O 1
ATOM 1618 N N . ILE A 1 197 ? 25.597 -5.777 -24.298 1.00 89.00 197 ILE A N 1
ATOM 1619 C CA . ILE A 1 197 ? 25.256 -7.130 -24.766 1.00 89.00 197 ILE A CA 1
ATOM 1620 C C . ILE A 1 197 ? 25.830 -7.408 -26.155 1.00 89.00 197 ILE A C 1
ATOM 1622 O O . ILE A 1 197 ? 26.199 -8.530 -26.460 1.00 89.00 197 ILE A O 1
ATOM 1626 N N . PHE A 1 198 ? 25.899 -6.405 -27.031 1.00 84.94 198 PHE A N 1
ATOM 1627 C CA . PHE A 1 198 ? 26.433 -6.609 -28.377 1.00 84.94 198 PHE A CA 1
ATOM 1628 C C . PHE A 1 198 ? 27.933 -6.948 -28.375 1.00 84.94 198 PHE A C 1
ATOM 1630 O O . PHE A 1 198 ? 28.401 -7.660 -29.261 1.00 84.94 198 PHE A O 1
ATOM 1637 N N . PHE A 1 199 ? 28.691 -6.425 -27.408 1.00 88.25 199 PHE A N 1
ATOM 1638 C CA . PHE A 1 199 ? 30.142 -6.615 -27.326 1.00 88.25 199 PHE A CA 1
ATOM 1639 C C . PHE A 1 199 ? 30.595 -7.749 -26.400 1.00 88.25 199 PHE A C 1
ATOM 1641 O O . PHE A 1 199 ? 31.792 -8.042 -26.384 1.00 88.25 199 PHE A O 1
ATOM 1648 N N . ASN A 1 200 ? 29.690 -8.352 -25.630 1.00 74.00 200 ASN A N 1
ATOM 1649 C CA . ASN A 1 200 ? 30.001 -9.337 -24.596 1.00 74.00 200 ASN A CA 1
ATOM 1650 C C . ASN A 1 200 ? 29.203 -10.619 -24.831 1.00 74.00 200 ASN A C 1
ATOM 1652 O O . ASN A 1 200 ? 29.839 -11.687 -24.952 1.00 74.00 200 ASN A O 1
#

Secondary structure (DSSP, 8-state):
-HHHHHHHHHHHHHHHHHHHHHHHHHHHHHHHHHHHHHHHHHHH-TTS-HHHHHHHHHHHHHHHHHHHHHHHHHHHHHHHHHHHHHHHHHHHHHHHHHHHHHHHHHHHHHHHHHS-HHHHHHHHHHHHHHHHHHHHHHHHHHHHHHHHHHHTTHHHH-HHHHHHHHHHHHHHHHHHHHHHHHHHHHHHHHHHHHHHHHH-

Radius of gyration: 36.29 Å; Cα contacts (8 Å, |Δi|>4): 76; chains: 1; bounding box: 69×54×93 Å